Protein AF-A0A7W7YN89-F1 (afdb_monomer_lite)

pLDDT: mean 76.95, std 17.15, range [35.38, 97.5]

Secondary structure (DSSP, 8-state):
--SSEE-TT--S-HHHHHHHHHHHHHHHHH-SSEEEEEEE-TTPPPPPHHHHHHHHHHH-SSS-EEEEEEETT-GGG-EEEE-HHHHHHS-HHHHHHHHHHHHHHHHT--SHHHHHHHHHHHHHHHHHHHHHHSPP--GGGGS--S---PEEE----------------TT-TTHHHHHHHHHHHHHHHHHHHHHHHHHHHHHHHT-----------PPP-SS-S--S-PPP---PPP-PPPP-

Radius of gyration: 28.33 Å; chains: 1; bounding box: 84×75×52 Å

Sequence (244 aa):
MNEYLINPQSLVTEMPLLDLERLMQFHASECRIRLYILVLDRDQKLASMASLNPLIARLGTDREICLAIYPLGEPWRARFMVSPLVSKTSSLASLAEMAQDCIDDAQEVTDAEQQLQRFAVRLSTRLFWLEKSLPAMGSEALTSRAAAQLTEVATSVGDDPSSSLFALPFGEGLAAVVVTSLLSLAAVVGLFLALRFWVRFKAARKIHPIWVLPEGEIQPRLGGAFSGGAGAVIQYRPQTPPVT

Organism: NCBI:txid48465

Structure (mmCIF, N/CA/C/O backbone):
data_AF-A0A7W7YN89-F1
#
_entry.id   AF-A0A7W7YN89-F1
#
loop_
_atom_site.group_PDB
_atom_site.id
_atom_site.type_symbol
_atom_site.label_atom_id
_atom_site.label_alt_id
_atom_site.label_comp_id
_atom_site.label_asym_id
_atom_site.label_entity_id
_atom_site.label_seq_id
_atom_site.pdbx_PDB_ins_code
_atom_site.Cartn_x
_atom_site.Cartn_y
_atom_site.Cartn_z
_atom_site.occupancy
_atom_site.B_iso_or_equiv
_atom_site.auth_seq_id
_atom_site.auth_comp_id
_atom_site.auth_asym_id
_atom_site.auth_atom_id
_atom_site.pdbx_PDB_model_num
ATOM 1 N N . MET A 1 1 ? -17.360 -11.007 -12.721 1.00 53.12 1 MET A N 1
ATOM 2 C CA . MET A 1 1 ? -16.351 -11.360 -11.705 1.00 53.12 1 MET A CA 1
ATOM 3 C C . MET A 1 1 ? -15.106 -10.577 -12.024 1.00 53.12 1 MET A C 1
ATOM 5 O O . MET A 1 1 ? -14.659 -10.638 -13.165 1.00 53.12 1 MET A O 1
ATOM 9 N N . ASN A 1 2 ? -14.637 -9.783 -11.070 1.00 70.81 2 ASN A N 1
ATOM 10 C CA . ASN A 1 2 ? -13.459 -8.961 -11.259 1.00 70.81 2 ASN A CA 1
ATOM 11 C C . ASN A 1 2 ? -12.195 -9.828 -11.117 1.00 70.81 2 ASN A C 1
ATOM 13 O O . ASN A 1 2 ? -12.055 -10.556 -10.141 1.00 70.81 2 ASN A O 1
ATOM 17 N N . GLU A 1 3 ? -11.298 -9.796 -12.103 1.00 85.50 3 GLU A N 1
ATOM 18 C CA . GLU A 1 3 ? -10.074 -10.616 -12.107 1.00 85.50 3 GLU A CA 1
ATOM 19 C C . GLU A 1 3 ? -8.963 -10.046 -11.208 1.00 85.50 3 GLU A C 1
ATOM 21 O O . GLU A 1 3 ? -8.021 -10.757 -10.860 1.00 85.50 3 GLU A O 1
ATOM 26 N N . TYR A 1 4 ? -9.081 -8.771 -10.822 1.00 89.94 4 TYR A N 1
ATOM 27 C CA . TYR A 1 4 ? -8.055 -8.029 -10.085 1.00 89.94 4 TYR A CA 1
ATOM 28 C C . TYR A 1 4 ? -8.064 -8.302 -8.573 1.00 89.94 4 TYR A C 1
ATOM 30 O O . TYR A 1 4 ? -7.040 -8.146 -7.910 1.00 89.94 4 TYR A O 1
ATOM 38 N N . LEU A 1 5 ? -9.196 -8.741 -8.018 1.00 92.25 5 LEU A N 1
ATOM 39 C CA . LEU A 1 5 ? -9.322 -9.094 -6.605 1.00 92.25 5 LEU A CA 1
ATOM 40 C C . LEU A 1 5 ? -9.484 -10.608 -6.458 1.00 92.25 5 LEU A C 1
ATOM 42 O O . LEU A 1 5 ? -10.502 -11.185 -6.832 1.00 92.25 5 LEU A O 1
ATOM 46 N N . ILE A 1 6 ? -8.474 -11.259 -5.890 1.00 90.62 6 ILE A N 1
ATOM 47 C CA . ILE A 1 6 ? -8.421 -12.708 -5.723 1.00 90.62 6 ILE A CA 1
ATOM 48 C C . ILE A 1 6 ? -8.788 -13.024 -4.271 1.00 90.62 6 ILE A C 1
ATOM 50 O O . ILE A 1 6 ? -7.958 -12.919 -3.370 1.00 90.62 6 ILE A O 1
ATOM 54 N N . ASN A 1 7 ? -10.045 -13.410 -4.051 1.00 89.81 7 ASN A N 1
ATOM 55 C CA . ASN A 1 7 ? -10.594 -13.763 -2.738 1.00 89.81 7 ASN A CA 1
ATOM 56 C C . ASN A 1 7 ? -11.078 -15.230 -2.736 1.00 89.81 7 ASN A C 1
ATOM 58 O O . ASN A 1 7 ? -12.274 -15.489 -2.872 1.00 89.81 7 ASN A O 1
ATOM 62 N N . PRO A 1 8 ? -10.166 -16.216 -2.633 1.00 85.12 8 PRO A N 1
ATOM 63 C CA . PRO A 1 8 ? -10.500 -17.631 -2.810 1.00 85.12 8 PRO A CA 1
ATOM 64 C C . PRO A 1 8 ? -11.367 -18.201 -1.679 1.00 85.12 8 PRO A C 1
ATOM 66 O O . PRO A 1 8 ? -12.048 -19.203 -1.878 1.00 85.12 8 PRO A O 1
ATOM 69 N N . GLN A 1 9 ? -11.331 -17.583 -0.498 1.00 86.81 9 GLN A N 1
ATOM 70 C CA . GLN A 1 9 ? -12.012 -18.050 0.711 1.00 86.81 9 GLN A CA 1
ATOM 71 C C . GLN A 1 9 ? -13.261 -17.222 1.054 1.00 86.81 9 GLN A C 1
ATOM 73 O O . GLN A 1 9 ? -13.893 -17.483 2.071 1.00 86.81 9 GLN A O 1
ATOM 78 N N . SER A 1 10 ? -13.634 -16.246 0.215 1.00 89.62 10 SER A N 1
ATOM 79 C CA . SER A 1 10 ? -14.770 -15.345 0.457 1.00 89.62 10 SER A CA 1
ATOM 80 C C . SER A 1 10 ? -14.716 -14.652 1.831 1.00 89.62 10 SER A C 1
ATOM 82 O O . SER A 1 10 ? -15.726 -14.554 2.522 1.00 89.62 10 SER A O 1
ATOM 84 N N . LEU A 1 11 ? -13.531 -14.176 2.229 1.00 89.44 11 LEU A N 1
ATOM 85 C CA . LEU A 1 11 ? -13.270 -13.650 3.582 1.00 89.44 11 LEU A CA 1
ATOM 86 C C . LEU A 1 11 ? -13.844 -12.251 3.830 1.00 89.44 11 LEU A C 1
ATOM 88 O O . LEU A 1 11 ? -14.006 -11.848 4.974 1.00 89.44 11 LEU A O 1
ATOM 92 N N . VAL A 1 12 ? -14.099 -11.512 2.754 1.00 91.06 12 VAL A N 1
ATOM 93 C CA . VAL A 1 12 ? -14.628 -10.147 2.774 1.00 91.06 12 VAL A CA 1
ATOM 94 C C . VAL A 1 12 ? -16.131 -10.194 2.521 1.00 91.06 12 VAL A C 1
ATOM 96 O O . VAL A 1 12 ? -16.583 -10.881 1.600 1.00 91.06 12 VAL A O 1
ATOM 99 N N . THR A 1 13 ? -16.893 -9.456 3.319 1.00 93.00 13 THR A N 1
ATOM 100 C CA . THR A 1 13 ? -18.342 -9.307 3.194 1.00 93.00 13 THR A CA 1
ATOM 101 C C . THR A 1 13 ? -18.735 -8.606 1.888 1.00 93.00 13 THR A C 1
ATOM 103 O O . THR A 1 13 ? -17.937 -7.918 1.251 1.00 93.00 13 THR A O 1
ATOM 106 N N . GLU A 1 14 ? -19.987 -8.784 1.454 1.00 91.56 14 GLU A N 1
ATOM 107 C CA . GLU A 1 14 ? -20.435 -8.373 0.113 1.00 91.56 14 GLU A CA 1
ATOM 108 C C . GLU A 1 14 ? -20.264 -6.873 -0.168 1.00 91.56 14 GLU A C 1
ATOM 110 O O . GLU A 1 14 ? -19.851 -6.491 -1.262 1.00 91.56 14 GLU A O 1
ATOM 115 N N . MET A 1 15 ? -20.561 -6.011 0.808 1.00 92.56 15 MET A N 1
ATOM 116 C CA . MET A 1 15 ? -20.526 -4.560 0.603 1.00 92.56 15 MET A CA 1
ATOM 117 C C . MET A 1 15 ? -19.091 -4.024 0.416 1.00 92.56 15 MET A C 1
ATOM 119 O O . MET A 1 15 ? -18.830 -3.419 -0.627 1.00 92.56 15 MET A O 1
ATOM 123 N N . PRO A 1 16 ? -18.130 -4.284 1.327 1.00 92.44 16 PRO A N 1
ATOM 124 C CA . PRO A 1 16 ? -16.724 -3.929 1.120 1.00 92.44 16 PRO A CA 1
ATOM 125 C C . PRO A 1 16 ? -16.101 -4.612 -0.099 1.00 92.44 16 PRO A C 1
A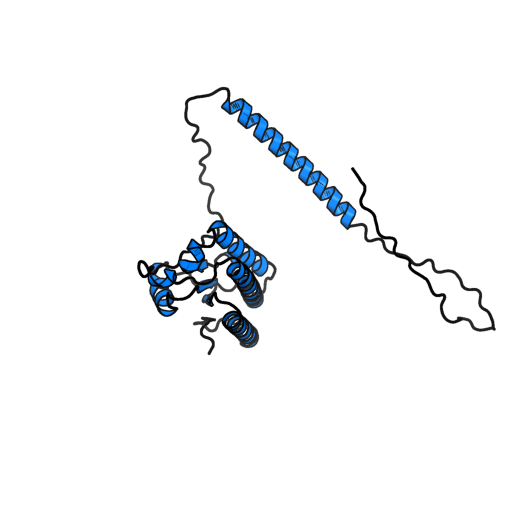TOM 127 O O . PRO A 1 16 ? -15.270 -4.010 -0.779 1.00 92.44 16 PRO A O 1
ATOM 130 N N . LEU A 1 17 ? -16.516 -5.846 -0.412 1.00 93.38 17 LEU A N 1
ATOM 131 C CA . LEU A 1 17 ? -16.066 -6.550 -1.610 1.00 93.38 17 LEU A CA 1
ATOM 132 C C . LEU A 1 17 ? -16.452 -5.783 -2.879 1.00 93.38 17 LEU A C 1
ATOM 134 O O . LEU A 1 17 ? -15.593 -5.542 -3.723 1.00 93.38 17 LEU A O 1
ATOM 138 N N . LEU A 1 18 ? -17.712 -5.351 -3.000 1.00 94.19 18 LEU A N 1
ATOM 139 C CA . LEU A 1 18 ? -18.183 -4.563 -4.143 1.00 94.19 18 LEU A CA 1
ATOM 140 C C . LEU A 1 18 ? -17.430 -3.235 -4.282 1.00 94.19 18 LEU A C 1
ATOM 142 O O . LEU A 1 18 ? -17.116 -2.817 -5.398 1.00 94.19 18 LEU A O 1
ATOM 146 N N . ASP A 1 19 ? -17.123 -2.569 -3.171 1.00 94.81 19 ASP A N 1
ATOM 147 C CA . ASP A 1 19 ? -16.368 -1.315 -3.192 1.00 94.81 19 ASP A CA 1
ATOM 148 C C . ASP A 1 19 ? -14.908 -1.524 -3.610 1.00 94.81 19 ASP A C 1
ATOM 150 O O . ASP A 1 19 ? -14.386 -0.766 -4.434 1.00 94.81 19 ASP A O 1
ATOM 154 N N . LEU A 1 20 ? -14.266 -2.592 -3.128 1.00 95.44 20 LEU A N 1
ATOM 155 C CA . LEU A 1 20 ? -12.937 -3.001 -3.582 1.00 95.44 20 LEU A CA 1
ATOM 156 C C . LEU A 1 20 ? -12.939 -3.377 -5.064 1.00 95.44 20 LEU A C 1
ATOM 158 O O . LEU A 1 20 ? -12.056 -2.945 -5.802 1.00 95.44 20 LEU A O 1
ATOM 162 N N . GLU A 1 21 ? -13.931 -4.131 -5.536 1.00 95.00 21 GLU A N 1
ATOM 163 C CA . GLU A 1 21 ? -14.049 -4.476 -6.952 1.00 95.00 21 GLU A CA 1
ATOM 164 C C . GLU A 1 21 ? -14.195 -3.222 -7.822 1.00 95.00 21 GLU A C 1
ATOM 166 O O . GLU A 1 21 ? -13.521 -3.110 -8.846 1.00 95.00 21 GLU A O 1
ATOM 171 N N . ARG A 1 22 ? -15.020 -2.250 -7.418 1.00 95.00 22 ARG A N 1
ATOM 172 C CA . ARG A 1 22 ? -15.144 -0.969 -8.135 1.00 95.00 22 ARG A CA 1
ATOM 173 C C . ARG A 1 22 ? -13.816 -0.224 -8.179 1.00 95.00 22 ARG A C 1
ATOM 175 O O . ARG A 1 22 ? -13.433 0.258 -9.243 1.00 95.00 22 ARG A O 1
ATOM 182 N N . LEU A 1 23 ? -13.104 -0.162 -7.055 1.00 95.81 23 LEU A N 1
ATOM 183 C CA . LEU A 1 23 ? -11.792 0.474 -6.970 1.00 95.81 23 LEU A CA 1
ATOM 184 C C . LEU A 1 23 ? -10.773 -0.206 -7.891 1.00 95.81 23 LEU A C 1
ATOM 186 O O . LEU A 1 23 ? -10.055 0.480 -8.616 1.00 95.81 23 LEU A O 1
ATOM 190 N N . MET A 1 24 ? -10.706 -1.538 -7.881 1.00 94.62 24 MET A N 1
ATOM 191 C CA . MET A 1 24 ? -9.780 -2.290 -8.729 1.00 94.62 24 MET A CA 1
ATOM 192 C C . MET A 1 24 ? -10.122 -2.138 -10.208 1.00 94.62 24 MET A C 1
ATOM 194 O O . MET A 1 24 ? -9.227 -1.954 -11.028 1.00 94.62 24 MET A O 1
ATOM 198 N N . GLN A 1 25 ? -11.412 -2.145 -10.554 1.00 94.62 25 GLN A N 1
ATOM 199 C CA . GLN A 1 25 ? -11.854 -1.918 -11.926 1.00 94.62 25 GLN A CA 1
ATOM 200 C C . GLN A 1 25 ? -11.499 -0.507 -12.409 1.00 94.62 25 GLN A C 1
ATOM 202 O O . GLN A 1 25 ? -11.022 -0.348 -13.530 1.00 94.62 25 GLN A O 1
ATOM 207 N N . PHE A 1 26 ? -11.701 0.501 -11.557 1.00 94.50 26 PHE A N 1
ATOM 208 C CA . PHE A 1 26 ? -11.310 1.880 -11.834 1.00 94.50 26 PHE A CA 1
ATOM 209 C C . PHE A 1 26 ? -9.791 2.009 -11.999 1.00 94.50 26 PHE A C 1
ATOM 211 O O . PHE A 1 26 ? -9.313 2.585 -12.969 1.00 94.50 26 PHE A O 1
ATOM 218 N N . HIS A 1 27 ? -9.004 1.408 -11.107 1.00 94.81 27 HIS A N 1
ATOM 219 C CA . HIS A 1 27 ? -7.548 1.410 -11.239 1.00 94.81 27 HIS A CA 1
ATOM 220 C C . HIS A 1 27 ? -7.103 0.764 -12.558 1.00 94.81 27 HIS A C 1
ATOM 222 O O . HIS A 1 27 ? -6.265 1.304 -13.270 1.00 94.81 27 HIS A O 1
ATOM 228 N N . ALA A 1 28 ? -7.710 -0.363 -12.927 1.00 92.38 28 ALA A N 1
ATOM 229 C CA . ALA A 1 28 ? -7.422 -1.060 -14.170 1.00 92.38 28 ALA A CA 1
ATOM 230 C C . ALA A 1 28 ? -7.831 -0.275 -15.436 1.00 92.38 28 ALA A C 1
ATOM 232 O O . ALA A 1 28 ? -7.285 -0.547 -16.511 1.00 92.38 28 ALA A O 1
ATOM 233 N N . SER A 1 29 ? -8.790 0.654 -15.364 1.00 92.56 29 SER A N 1
ATOM 234 C CA . SER A 1 29 ? -9.129 1.523 -16.500 1.00 92.56 29 SER A CA 1
ATOM 235 C C . SER A 1 29 ? -8.194 2.724 -16.611 1.00 92.56 29 SER A C 1
ATOM 237 O O . SER A 1 29 ? -7.819 3.086 -17.722 1.00 92.56 29 SER A O 1
ATOM 239 N N . GLU A 1 30 ? -7.798 3.302 -15.477 1.00 92.56 30 GLU A N 1
ATOM 240 C CA . GLU A 1 30 ? -7.045 4.560 -15.439 1.00 92.56 30 GLU A CA 1
ATOM 241 C C . GLU A 1 30 ? -5.522 4.385 -15.413 1.00 92.56 30 GLU A C 1
ATOM 243 O O . GLU A 1 30 ? -4.806 5.308 -15.795 1.00 92.56 30 GLU A O 1
ATOM 248 N N . CYS A 1 31 ? -5.016 3.238 -14.951 1.00 90.62 31 CYS A N 1
ATOM 249 C CA . CYS A 1 31 ? -3.585 3.018 -14.732 1.00 90.62 31 CYS A CA 1
ATOM 250 C C . CYS A 1 31 ? -2.999 1.983 -15.703 1.00 90.62 31 CYS A C 1
ATOM 252 O O . CYS A 1 31 ? -3.608 0.956 -16.033 1.00 90.62 31 CYS A O 1
ATOM 254 N N . ARG A 1 32 ? -1.761 2.231 -16.133 1.00 90.06 32 ARG A N 1
ATOM 255 C CA . ARG A 1 32 ? -0.940 1.306 -16.924 1.00 90.06 32 ARG A CA 1
ATOM 256 C C . ARG A 1 32 ? -0.480 0.115 -16.093 1.00 90.06 32 ARG A C 1
ATOM 258 O O . ARG A 1 32 ? -0.515 -1.013 -16.591 1.00 90.06 32 ARG A O 1
ATOM 265 N N . ILE A 1 33 ? -0.084 0.358 -14.841 1.00 90.81 33 ILE A N 1
ATOM 266 C CA . ILE A 1 33 ? 0.298 -0.704 -13.906 1.00 90.81 33 ILE A CA 1
ATOM 267 C C . ILE A 1 33 ? -0.970 -1.437 -13.466 1.00 90.81 33 ILE A C 1
ATOM 269 O O . ILE A 1 33 ? -1.873 -0.847 -12.885 1.00 90.81 33 ILE A O 1
ATOM 273 N N . ARG A 1 34 ? -1.051 -2.741 -13.731 1.00 91.69 34 ARG A N 1
ATOM 274 C CA . ARG A 1 34 ? -2.178 -3.579 -13.308 1.00 91.69 34 ARG A CA 1
ATOM 275 C C . ARG A 1 34 ? -1.981 -4.011 -11.861 1.00 91.69 34 ARG A C 1
ATOM 277 O O . ARG A 1 34 ? -1.021 -4.720 -11.556 1.00 91.69 34 ARG A O 1
ATOM 284 N N . LEU A 1 35 ? -2.898 -3.600 -10.994 1.00 93.12 35 LEU A N 1
ATOM 285 C CA . LEU A 1 35 ? -2.933 -3.993 -9.590 1.00 93.12 35 LEU A CA 1
ATOM 286 C C . LEU A 1 35 ? -3.770 -5.263 -9.405 1.00 93.12 35 LEU A C 1
ATOM 288 O O . LEU A 1 35 ? -4.932 -5.304 -9.801 1.00 93.12 35 LEU A O 1
ATOM 292 N N . TYR A 1 36 ? -3.180 -6.264 -8.757 1.00 93.62 36 TYR A N 1
ATOM 293 C CA . TYR A 1 36 ? -3.861 -7.456 -8.267 1.00 93.62 36 TYR A CA 1
ATOM 294 C C . TYR A 1 36 ? -3.706 -7.554 -6.754 1.00 93.62 36 TYR A C 1
ATOM 296 O O . TYR A 1 36 ? -2.609 -7.350 -6.232 1.00 93.62 36 TYR A O 1
ATOM 304 N N . ILE A 1 37 ? -4.779 -7.912 -6.052 1.00 94.06 37 ILE A N 1
ATOM 305 C CA . ILE A 1 37 ? -4.750 -8.153 -4.607 1.00 94.06 37 ILE A CA 1
ATOM 306 C C . ILE A 1 37 ? -5.197 -9.586 -4.335 1.00 94.06 37 ILE A C 1
ATOM 308 O O . ILE A 1 37 ? -6.319 -9.962 -4.665 1.00 94.06 37 ILE A O 1
ATOM 312 N N . LEU A 1 38 ? -4.322 -10.383 -3.724 1.00 92.81 38 LEU A N 1
ATOM 313 C CA . LEU A 1 38 ? -4.635 -11.709 -3.201 1.00 92.81 38 LEU A CA 1
ATOM 314 C C . LEU A 1 38 ? -4.919 -11.598 -1.708 1.00 92.81 38 LEU A C 1
ATOM 316 O O . LEU A 1 38 ? -4.005 -11.330 -0.930 1.00 92.81 38 LEU A O 1
ATOM 320 N N . VAL A 1 39 ? -6.168 -11.831 -1.317 1.00 93.00 39 VAL A N 1
ATOM 321 C CA . VAL A 1 39 ? -6.574 -11.827 0.090 1.00 93.00 39 VAL A CA 1
ATOM 322 C C . VAL A 1 39 ? -6.361 -13.221 0.672 1.00 93.00 39 VAL A C 1
ATOM 324 O O . VAL A 1 39 ? -6.834 -14.212 0.113 1.00 93.00 39 VAL A O 1
ATOM 327 N N . LEU A 1 40 ? -5.636 -13.284 1.785 1.00 91.56 40 LEU A N 1
ATOM 328 C CA . LEU A 1 40 ? -5.396 -14.501 2.554 1.00 91.56 40 LEU A CA 1
ATOM 329 C C . LEU A 1 40 ? -6.061 -14.394 3.920 1.00 91.56 40 LEU A C 1
ATOM 331 O O . LEU A 1 40 ? -6.180 -13.303 4.481 1.00 91.56 40 LEU A O 1
ATOM 335 N N . ASP A 1 41 ? -6.433 -15.541 4.473 1.00 89.19 41 ASP A N 1
ATOM 336 C CA . ASP A 1 41 ? -6.886 -15.610 5.856 1.00 89.19 41 ASP A CA 1
ATOM 337 C C . ASP A 1 41 ? -5.745 -15.274 6.827 1.00 89.19 41 ASP A C 1
ATOM 339 O O . ASP A 1 41 ? -4.559 -15.438 6.516 1.00 89.19 41 ASP A O 1
ATOM 343 N N . ARG A 1 42 ? -6.109 -14.817 8.024 1.00 82.31 42 ARG A N 1
ATOM 344 C CA . ARG A 1 42 ? -5.182 -14.368 9.063 1.00 82.31 42 ARG A CA 1
ATOM 345 C C . ARG A 1 42 ? -4.150 -15.439 9.408 1.00 82.31 42 ARG A C 1
ATOM 347 O O . ARG A 1 42 ? -2.950 -15.171 9.419 1.00 82.31 42 ARG A O 1
ATOM 354 N N . ASP A 1 43 ? -4.597 -16.669 9.627 1.00 79.38 43 ASP A N 1
ATOM 355 C CA . ASP A 1 43 ? -3.724 -17.768 10.056 1.00 79.38 43 ASP A CA 1
ATOM 356 C C . ASP A 1 43 ? -3.018 -18.468 8.887 1.00 79.38 43 ASP A C 1
ATOM 358 O O . ASP A 1 43 ? -2.153 -19.332 9.081 1.00 79.38 43 ASP A O 1
ATOM 362 N N . GLN A 1 44 ? -3.342 -18.086 7.648 1.00 79.81 44 GLN A N 1
ATOM 363 C CA . GLN A 1 44 ? -2.712 -18.666 6.479 1.00 79.81 44 GLN A CA 1
ATOM 364 C C . GLN A 1 44 ? -1.279 -18.143 6.360 1.00 79.81 44 GLN A C 1
ATOM 366 O O . GLN A 1 44 ? -1.010 -16.947 6.217 1.00 79.81 44 GLN A O 1
ATOM 371 N N . LYS A 1 45 ? -0.315 -19.062 6.428 1.00 72.38 45 LYS A N 1
ATOM 372 C CA . LYS A 1 45 ? 1.083 -18.738 6.146 1.00 72.38 45 LYS A CA 1
ATOM 373 C C . LYS A 1 45 ? 1.235 -18.524 4.647 1.00 72.38 45 LYS A C 1
ATOM 375 O O . LYS A 1 45 ? 0.752 -19.341 3.861 1.00 72.38 45 LYS A O 1
ATOM 380 N N . LEU A 1 46 ? 1.936 -17.458 4.257 1.00 66.25 46 LEU A N 1
ATOM 381 C CA . LEU A 1 46 ? 2.359 -17.308 2.869 1.00 66.25 46 LEU A CA 1
ATOM 382 C C . LEU A 1 46 ? 3.193 -18.537 2.506 1.00 66.25 46 LEU A C 1
ATOM 384 O O . LEU A 1 46 ? 4.230 -18.804 3.118 1.00 66.25 46 LEU A O 1
ATOM 388 N N . ALA A 1 47 ? 2.712 -19.302 1.532 1.00 62.38 47 ALA A N 1
ATOM 389 C CA . ALA A 1 47 ? 3.501 -20.367 0.954 1.00 62.38 47 ALA A CA 1
ATOM 390 C C . ALA A 1 47 ? 4.725 -19.746 0.253 1.00 62.38 47 ALA A C 1
ATOM 392 O O . ALA A 1 47 ? 4.702 -18.585 -0.158 1.00 62.38 47 ALA A O 1
ATOM 393 N N . SER A 1 48 ? 5.829 -20.494 0.176 1.00 65.56 48 SER A N 1
ATOM 394 C CA . SER A 1 48 ? 7.094 -19.982 -0.367 1.00 65.56 48 SER A CA 1
ATOM 395 C C . SER A 1 48 ? 6.906 -19.390 -1.769 1.00 65.56 48 SER A C 1
ATOM 397 O O . SER A 1 48 ? 6.014 -19.813 -2.503 1.00 65.56 48 SER A O 1
ATOM 399 N N . MET A 1 49 ? 7.771 -18.459 -2.182 1.00 61.22 49 MET A N 1
ATOM 400 C CA . MET A 1 49 ? 7.744 -17.836 -3.521 1.00 61.22 49 MET A CA 1
ATOM 401 C C . MET A 1 49 ? 7.552 -18.848 -4.667 1.00 61.22 49 MET A C 1
ATOM 403 O O . MET A 1 49 ? 6.843 -18.580 -5.635 1.00 61.22 49 MET A O 1
ATOM 407 N N . ALA A 1 50 ? 8.096 -20.061 -4.520 1.00 60.28 50 ALA A N 1
ATOM 408 C CA . ALA A 1 50 ? 7.926 -21.158 -5.471 1.00 60.28 50 ALA A CA 1
ATOM 409 C C . ALA A 1 50 ? 6.455 -21.551 -5.727 1.00 60.28 50 ALA A C 1
ATOM 411 O O . ALA A 1 50 ? 6.107 -21.926 -6.844 1.00 60.28 50 ALA A O 1
ATOM 412 N N . SER A 1 51 ? 5.591 -21.441 -4.718 1.00 68.88 51 SER A N 1
ATOM 413 C CA . SER A 1 51 ? 4.155 -21.742 -4.810 1.00 68.88 51 SER A CA 1
ATOM 414 C C . SER A 1 51 ? 3.334 -20.643 -5.496 1.00 68.88 51 SER A C 1
ATOM 416 O O . SER A 1 51 ? 2.244 -20.917 -5.996 1.00 68.88 51 SER A O 1
ATOM 418 N N . LEU A 1 52 ? 3.865 -19.417 -5.561 1.00 72.50 52 LEU A N 1
ATOM 419 C CA . LEU A 1 52 ? 3.207 -18.253 -6.160 1.00 72.50 52 LEU A CA 1
ATOM 420 C C . LEU A 1 52 ? 3.547 -18.099 -7.648 1.00 72.50 52 LEU A C 1
ATOM 422 O O . LEU A 1 52 ? 2.761 -17.535 -8.404 1.00 72.50 52 LEU A O 1
ATOM 426 N N . ASN A 1 53 ? 4.660 -18.679 -8.102 1.00 71.12 53 ASN A N 1
ATOM 427 C CA . ASN A 1 53 ? 5.067 -18.728 -9.510 1.00 71.12 53 ASN A CA 1
ATOM 428 C C . ASN A 1 53 ? 3.957 -19.120 -10.510 1.00 71.12 53 ASN A C 1
ATOM 430 O O . ASN A 1 53 ? 3.838 -18.441 -11.529 1.00 71.12 53 ASN A O 1
ATOM 434 N N . PRO A 1 54 ? 3.120 -20.154 -10.283 1.00 72.31 54 PRO A N 1
ATOM 435 C CA . PRO A 1 54 ? 2.036 -20.482 -11.214 1.00 72.31 54 PRO A CA 1
ATOM 436 C C . PRO A 1 54 ? 0.937 -19.411 -11.266 1.00 72.31 54 PRO A C 1
ATOM 438 O O . PRO A 1 54 ? 0.348 -19.196 -12.326 1.00 72.31 54 PRO A O 1
ATOM 441 N N . LEU A 1 55 ? 0.666 -18.718 -10.153 1.00 75.38 55 LEU A N 1
ATOM 442 C CA . LEU A 1 55 ? -0.267 -17.589 -10.130 1.00 75.38 55 LEU A CA 1
ATOM 443 C C . LEU A 1 55 ? 0.304 -16.422 -10.938 1.00 75.38 55 LEU A C 1
ATOM 445 O O . LEU A 1 55 ? -0.361 -15.888 -11.816 1.00 75.38 55 LEU A O 1
ATOM 449 N N . ILE A 1 56 ? 1.569 -16.096 -10.696 1.00 73.00 56 ILE A N 1
ATOM 450 C CA . ILE A 1 56 ? 2.312 -15.050 -11.400 1.00 73.00 56 ILE A CA 1
ATOM 451 C C . ILE A 1 56 ? 2.349 -15.318 -12.906 1.00 73.00 56 ILE A C 1
ATOM 453 O O . ILE A 1 56 ? 2.073 -14.424 -13.701 1.00 73.00 56 ILE A O 1
ATOM 457 N N . ALA A 1 57 ? 2.627 -16.560 -13.305 1.00 72.94 57 ALA A N 1
ATOM 458 C CA . ALA A 1 57 ? 2.640 -16.963 -14.706 1.00 72.94 57 ALA A CA 1
ATOM 459 C C . ALA A 1 57 ? 1.268 -16.780 -15.380 1.00 72.94 57 ALA A C 1
ATOM 461 O O . ALA A 1 57 ? 1.209 -16.421 -16.554 1.00 72.94 57 ALA A O 1
ATOM 462 N N . ARG A 1 58 ? 0.165 -16.980 -14.644 1.00 76.19 58 ARG A N 1
ATOM 463 C CA . ARG A 1 58 ? -1.201 -16.745 -15.144 1.00 76.19 58 ARG A CA 1
ATOM 464 C C . ARG A 1 58 ? -1.552 -15.268 -15.310 1.00 76.19 58 ARG A C 1
ATOM 466 O O . ARG A 1 58 ? -2.359 -14.961 -16.180 1.00 76.19 58 ARG A O 1
ATOM 473 N N . LEU A 1 59 ? -0.981 -14.376 -14.500 1.00 75.94 59 LEU A N 1
ATOM 474 C CA . LEU A 1 59 ? -1.249 -12.931 -14.569 1.00 75.94 59 LEU A CA 1
ATOM 475 C C . LEU A 1 59 ? -0.625 -12.269 -15.814 1.00 75.94 59 LEU A C 1
ATOM 477 O O . LEU A 1 59 ? -0.989 -11.148 -16.167 1.00 75.94 59 LEU A O 1
ATOM 481 N N . GLY A 1 60 ? 0.262 -12.988 -16.512 1.00 67.50 60 GLY A N 1
ATOM 482 C CA . GLY A 1 60 ? 0.966 -12.520 -17.703 1.00 67.50 60 GLY A CA 1
ATOM 483 C C . GLY A 1 60 ? 2.193 -11.677 -17.355 1.00 67.50 60 GLY A C 1
ATOM 484 O O . GLY A 1 60 ? 2.278 -11.089 -16.287 1.00 67.50 60 GLY A O 1
ATOM 485 N N . THR A 1 61 ? 3.182 -11.637 -18.246 1.00 63.91 61 THR A N 1
ATOM 486 C CA . THR A 1 61 ? 4.459 -10.925 -18.022 1.00 63.91 61 THR A CA 1
ATOM 487 C C . THR A 1 61 ? 4.669 -9.731 -18.946 1.00 63.91 61 THR A C 1
ATOM 489 O O . THR A 1 61 ? 5.597 -8.956 -18.739 1.00 63.91 61 THR A O 1
ATOM 492 N N . ASP A 1 62 ? 3.804 -9.558 -19.945 1.00 65.88 62 ASP A N 1
ATOM 493 C CA . ASP A 1 62 ? 3.942 -8.522 -20.980 1.00 65.88 62 ASP A CA 1
ATOM 494 C C . ASP A 1 62 ? 3.401 -7.153 -20.537 1.00 65.88 62 ASP A C 1
ATOM 496 O O . ASP A 1 62 ? 3.330 -6.212 -21.326 1.00 65.88 62 ASP A O 1
ATOM 500 N N . ARG A 1 63 ? 2.975 -7.038 -19.276 1.00 73.50 63 ARG A N 1
ATOM 501 C CA . ARG A 1 63 ? 2.396 -5.824 -18.703 1.00 73.50 63 ARG A CA 1
ATOM 502 C C . ARG A 1 63 ? 3.088 -5.477 -17.397 1.00 73.50 63 ARG A C 1
ATOM 504 O O . ARG A 1 63 ? 3.573 -6.346 -16.675 1.00 73.50 63 ARG A O 1
ATOM 511 N N . GLU A 1 64 ? 3.091 -4.189 -17.088 1.00 86.94 64 GLU A N 1
ATOM 512 C CA . GLU A 1 64 ? 3.490 -3.707 -15.775 1.00 86.94 64 GLU A CA 1
ATOM 513 C C . GLU A 1 64 ? 2.455 -4.167 -14.754 1.00 86.94 64 GLU A C 1
ATOM 515 O O . GLU A 1 64 ? 1.278 -3.826 -14.851 1.00 86.94 64 GLU A O 1
ATOM 520 N N . ILE A 1 65 ? 2.884 -5.002 -13.814 1.00 89.12 65 ILE A N 1
ATOM 521 C CA . ILE A 1 65 ? 2.002 -5.647 -12.840 1.00 89.12 65 ILE A CA 1
ATOM 522 C C . ILE A 1 65 ? 2.536 -5.403 -11.435 1.00 89.12 65 ILE A C 1
ATOM 524 O O . ILE A 1 65 ? 3.746 -5.471 -11.203 1.00 89.12 65 ILE A O 1
ATOM 528 N N . CYS A 1 66 ? 1.611 -5.159 -10.512 1.00 91.50 66 CYS A N 1
ATOM 529 C CA . CYS A 1 66 ? 1.818 -5.180 -9.075 1.00 91.50 66 CYS A CA 1
ATOM 530 C C . CYS A 1 66 ? 0.840 -6.189 -8.461 1.00 91.50 66 CYS A C 1
ATOM 532 O O . CYS A 1 66 ? -0.372 -6.033 -8.582 1.00 91.50 66 CYS A O 1
ATOM 534 N N . LEU A 1 67 ? 1.364 -7.230 -7.819 1.00 92.25 67 LEU A N 1
ATOM 535 C CA . LEU A 1 67 ? 0.602 -8.191 -7.033 1.00 92.25 67 LEU A CA 1
ATOM 536 C C . LEU A 1 67 ? 0.874 -7.925 -5.551 1.00 92.25 67 LEU A C 1
ATOM 538 O O . LEU A 1 67 ? 2.005 -8.074 -5.088 1.00 92.25 67 LEU A O 1
ATOM 542 N N . ALA A 1 68 ? -0.168 -7.560 -4.814 1.00 93.44 68 ALA A N 1
ATOM 543 C CA . ALA A 1 68 ? -0.139 -7.454 -3.365 1.00 93.44 68 ALA A CA 1
ATOM 544 C C . ALA A 1 68 ? -0.790 -8.691 -2.744 1.00 93.44 68 ALA A C 1
ATOM 546 O O . ALA A 1 68 ? -1.933 -9.030 -3.043 1.00 93.44 68 ALA A O 1
ATOM 547 N N . ILE A 1 69 ? -0.061 -9.370 -1.869 1.00 93.00 69 ILE A N 1
ATOM 548 C CA . ILE A 1 69 ? -0.562 -10.494 -1.083 1.00 93.00 69 ILE A CA 1
ATOM 549 C C . ILE A 1 69 ? -0.882 -9.947 0.297 1.00 93.00 69 ILE A C 1
ATOM 551 O O . ILE A 1 69 ? 0.025 -9.498 0.995 1.00 93.00 69 ILE A O 1
ATOM 555 N N . TYR A 1 70 ? -2.156 -9.964 0.668 1.00 93.88 70 TYR A N 1
ATOM 556 C CA . TYR A 1 70 ? -2.676 -9.279 1.842 1.00 93.88 70 TYR A CA 1
ATOM 557 C C . TYR A 1 70 ? -3.321 -10.266 2.825 1.00 93.88 70 TYR A C 1
ATOM 559 O O . TYR A 1 70 ? -4.409 -10.781 2.553 1.00 93.88 70 TYR A O 1
ATOM 567 N N . PRO A 1 71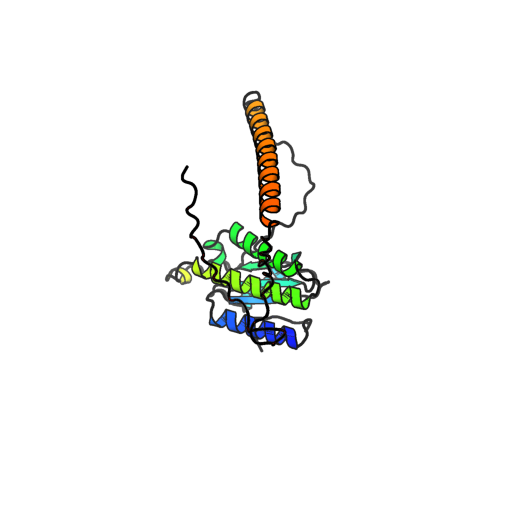 ? -2.680 -10.536 3.974 1.00 93.19 71 PRO A N 1
ATOM 568 C CA . PRO A 1 71 ? -3.300 -11.261 5.081 1.00 93.19 71 PRO A CA 1
ATOM 569 C C . PRO A 1 71 ? -4.330 -10.386 5.800 1.00 93.19 71 PRO A C 1
ATOM 571 O O . PRO A 1 71 ? -4.012 -9.294 6.279 1.00 93.19 71 PRO A O 1
ATOM 574 N N . LEU A 1 72 ? -5.572 -10.860 5.883 1.00 93.31 72 LEU A N 1
ATOM 575 C CA . LEU A 1 72 ? -6.668 -10.099 6.473 1.00 93.31 72 LEU A CA 1
ATOM 576 C C . LEU A 1 72 ? -6.418 -9.843 7.971 1.00 93.31 72 LEU A C 1
ATOM 578 O O . LEU A 1 72 ? -6.104 -10.760 8.729 1.00 93.31 72 LEU A O 1
ATOM 582 N N . GLY A 1 73 ? -6.544 -8.581 8.393 1.00 92.38 73 GLY A N 1
ATOM 583 C CA . GLY A 1 73 ? -6.298 -8.152 9.776 1.00 92.38 73 GLY A CA 1
ATOM 584 C C . GLY A 1 73 ? -4.821 -7.970 10.151 1.00 92.38 73 GLY A C 1
ATOM 585 O O . GLY A 1 73 ? -4.533 -7.494 11.249 1.00 92.38 73 GLY A O 1
ATOM 586 N N . GLU A 1 74 ? -3.882 -8.335 9.268 1.00 93.62 74 GLU A N 1
ATOM 587 C CA . GLU A 1 74 ? -2.440 -8.273 9.540 1.00 93.62 74 GLU A CA 1
ATOM 588 C C . GLU A 1 74 ? -1.662 -7.593 8.398 1.00 93.62 74 GLU A C 1
ATOM 590 O O . GLU A 1 74 ? -0.808 -8.220 7.759 1.00 93.62 74 GLU A O 1
ATOM 595 N N . PRO A 1 75 ? -1.910 -6.292 8.135 1.00 93.12 75 PRO A N 1
ATOM 596 C CA . PRO A 1 75 ? -1.309 -5.569 7.010 1.00 93.12 75 PRO A CA 1
ATOM 597 C C . PRO A 1 75 ? 0.226 -5.580 7.018 1.00 93.12 75 PRO A C 1
ATOM 599 O O . PRO A 1 75 ? 0.837 -5.584 5.955 1.00 93.12 75 PRO A O 1
ATOM 602 N N . TRP A 1 76 ? 0.877 -5.666 8.184 1.00 91.50 76 TRP A N 1
ATOM 603 C CA . TRP A 1 76 ? 2.347 -5.730 8.297 1.00 91.50 76 TRP A CA 1
ATOM 604 C C . TRP A 1 76 ? 2.967 -6.993 7.690 1.00 91.50 76 TRP A C 1
ATOM 606 O O . TRP A 1 76 ? 4.178 -7.057 7.490 1.00 91.50 76 TRP A O 1
ATOM 616 N N . ARG A 1 77 ? 2.155 -8.017 7.412 1.00 90.94 77 ARG A N 1
ATOM 617 C CA . ARG A 1 77 ? 2.580 -9.239 6.720 1.00 90.94 77 ARG A CA 1
ATOM 618 C C . ARG A 1 77 ? 2.355 -9.171 5.213 1.00 90.94 77 ARG A C 1
ATOM 620 O O . ARG A 1 77 ? 2.647 -10.158 4.532 1.00 90.94 77 ARG A O 1
ATOM 627 N N . ALA A 1 78 ? 1.825 -8.061 4.700 1.00 91.69 78 ALA A N 1
ATOM 628 C CA . ALA A 1 78 ? 1.591 -7.900 3.278 1.00 91.69 78 ALA A CA 1
ATOM 629 C C . ALA A 1 78 ? 2.907 -8.009 2.497 1.00 91.69 78 ALA A C 1
ATOM 631 O O . ALA A 1 78 ? 3.955 -7.527 2.927 1.00 91.69 78 ALA A O 1
ATOM 632 N N . ARG A 1 79 ? 2.852 -8.659 1.335 1.00 89.94 79 ARG A N 1
ATOM 633 C CA . ARG A 1 79 ? 3.991 -8.783 0.418 1.00 89.94 79 ARG A CA 1
ATOM 634 C C . ARG A 1 79 ? 3.642 -8.181 -0.922 1.00 89.94 79 ARG A C 1
ATOM 636 O O . ARG A 1 79 ? 2.530 -8.355 -1.413 1.00 89.94 79 ARG A O 1
ATOM 643 N N . PHE A 1 80 ? 4.618 -7.518 -1.523 1.00 90.06 80 PHE A N 1
ATOM 644 C CA . PHE A 1 80 ? 4.464 -6.863 -2.811 1.00 90.06 80 PHE A CA 1
ATOM 645 C C . PHE A 1 80 ? 5.383 -7.520 -3.822 1.00 90.06 80 PHE A C 1
ATOM 647 O O . PHE A 1 80 ? 6.576 -7.711 -3.580 1.00 90.06 80 PHE A O 1
ATOM 654 N N . MET A 1 81 ? 4.816 -7.843 -4.972 1.00 87.44 81 MET A N 1
ATOM 655 C CA . MET A 1 81 ? 5.530 -8.437 -6.084 1.00 87.44 81 MET A CA 1
ATOM 656 C C . MET A 1 81 ? 5.291 -7.572 -7.306 1.00 87.44 81 MET A C 1
ATOM 658 O O . MET A 1 81 ? 4.150 -7.371 -7.718 1.00 87.44 81 MET A O 1
ATOM 662 N N . VAL A 1 82 ? 6.361 -7.054 -7.895 1.00 87.06 82 VAL A N 1
ATOM 663 C CA . VAL A 1 82 ? 6.256 -6.174 -9.060 1.00 87.06 82 VAL A CA 1
ATOM 664 C C . VAL A 1 82 ? 6.952 -6.777 -10.266 1.00 87.06 82 VAL A C 1
ATOM 666 O O . VAL A 1 82 ? 7.931 -7.517 -10.149 1.00 87.06 82 VAL A O 1
ATOM 669 N N . SER A 1 83 ? 6.431 -6.466 -11.450 1.00 85.00 83 SER A N 1
ATOM 670 C CA . SER A 1 83 ? 7.039 -6.904 -12.707 1.00 85.00 83 SER A CA 1
ATOM 671 C C . SER A 1 83 ? 8.464 -6.353 -12.866 1.00 85.00 83 SER A C 1
ATOM 673 O O . SER A 1 83 ? 8.729 -5.228 -12.425 1.00 85.00 83 SER A O 1
ATOM 675 N N . PRO A 1 84 ? 9.370 -7.080 -13.551 1.00 75.12 84 PRO A N 1
ATOM 676 C CA . PRO A 1 84 ? 10.725 -6.604 -13.831 1.00 75.12 84 PRO A CA 1
ATOM 677 C C . PRO A 1 84 ? 10.776 -5.236 -14.514 1.00 75.12 84 PRO A C 1
ATOM 679 O O . PRO A 1 84 ? 11.730 -4.490 -14.320 1.00 75.12 84 PRO A O 1
ATOM 682 N N . LEU A 1 85 ? 9.759 -4.907 -15.317 1.00 74.50 85 LEU A N 1
ATOM 683 C CA . LEU A 1 85 ? 9.638 -3.607 -15.974 1.00 74.50 85 LEU A CA 1
ATOM 684 C C . LEU A 1 85 ? 9.525 -2.479 -14.941 1.00 74.50 85 LEU A C 1
ATOM 686 O O . LEU A 1 85 ? 10.267 -1.508 -15.017 1.00 74.50 85 LEU A O 1
ATOM 690 N N . VAL A 1 86 ? 8.687 -2.660 -13.919 1.00 78.62 86 VAL A N 1
ATOM 691 C CA . VAL A 1 86 ? 8.525 -1.690 -12.826 1.00 78.62 86 VAL A CA 1
ATOM 692 C C . VAL A 1 86 ? 9.766 -1.661 -11.929 1.00 78.62 86 VAL A C 1
ATOM 694 O O . VAL A 1 86 ? 10.266 -0.586 -11.607 1.00 78.62 86 VAL A O 1
ATOM 697 N N . SER A 1 87 ? 10.323 -2.822 -11.562 1.00 80.38 87 SER A N 1
ATOM 698 C CA . SER A 1 87 ? 11.474 -2.874 -10.643 1.00 80.38 87 SER A CA 1
ATOM 699 C C . SER A 1 87 ? 12.789 -2.375 -11.244 1.00 80.38 87 SER A C 1
ATOM 701 O O . SER A 1 87 ? 13.706 -2.051 -10.498 1.00 80.38 87 SER A O 1
ATOM 703 N N . LYS A 1 88 ? 12.934 -2.365 -12.576 1.00 77.69 88 LYS A N 1
ATOM 704 C CA . LYS A 1 88 ? 14.128 -1.822 -13.247 1.00 77.69 88 LYS A CA 1
ATOM 705 C C . LYS A 1 88 ? 14.095 -0.301 -13.347 1.00 77.69 88 LYS A C 1
ATOM 707 O O . LYS A 1 88 ? 15.149 0.325 -13.375 1.00 77.69 88 LYS A O 1
ATOM 712 N N . THR A 1 89 ? 12.905 0.282 -13.440 1.00 74.69 89 THR A N 1
ATOM 713 C CA . THR A 1 89 ? 12.741 1.727 -13.606 1.00 74.69 89 THR A CA 1
ATOM 714 C C . THR A 1 89 ? 12.647 2.453 -12.269 1.00 74.69 89 THR A C 1
ATOM 716 O O . THR A 1 89 ? 13.179 3.552 -12.126 1.00 74.69 89 THR A O 1
ATOM 719 N N . SER A 1 90 ? 11.997 1.845 -11.281 1.00 79.56 90 SER A N 1
ATOM 720 C CA . SER A 1 90 ? 11.849 2.415 -9.945 1.00 79.56 90 SER A CA 1
ATOM 721 C C . SER A 1 90 ? 12.892 1.835 -8.997 1.00 79.56 90 SER A C 1
ATOM 723 O O . SER A 1 90 ? 13.185 0.642 -9.033 1.00 79.56 90 SER A O 1
ATOM 725 N N . SER A 1 91 ? 13.455 2.666 -8.115 1.00 81.50 91 SER A N 1
ATOM 726 C CA . SER A 1 91 ? 14.386 2.165 -7.104 1.00 81.50 91 SER A CA 1
ATOM 727 C C . SER A 1 91 ? 13.659 1.234 -6.130 1.00 81.50 91 SER A C 1
ATOM 729 O O . SER A 1 91 ? 12.532 1.504 -5.707 1.00 81.50 91 SER A O 1
ATOM 731 N N . LEU A 1 92 ? 14.321 0.147 -5.727 1.00 79.75 92 LEU A N 1
ATOM 732 C CA . LEU A 1 92 ? 13.767 -0.789 -4.744 1.00 79.75 92 LEU A CA 1
ATOM 733 C C . LEU A 1 92 ? 13.446 -0.091 -3.411 1.00 79.75 92 LEU A C 1
ATOM 735 O O . LEU A 1 92 ? 12.450 -0.418 -2.778 1.00 79.75 92 LEU A O 1
ATOM 739 N N . ALA A 1 93 ? 14.234 0.923 -3.034 1.00 78.81 93 ALA A N 1
ATOM 740 C CA . ALA A 1 93 ? 13.977 1.755 -1.860 1.00 78.81 93 ALA A CA 1
ATOM 741 C C . ALA A 1 93 ? 12.644 2.519 -1.958 1.00 78.81 93 ALA A C 1
ATOM 743 O O . ALA A 1 93 ? 11.885 2.534 -0.998 1.00 78.81 93 ALA A O 1
ATOM 744 N N . SER A 1 94 ? 12.324 3.095 -3.123 1.00 85.62 94 SER A N 1
ATOM 745 C CA . SER A 1 94 ? 11.056 3.806 -3.329 1.00 85.62 94 SER A CA 1
ATOM 746 C C . SER A 1 94 ? 9.856 2.856 -3.314 1.00 85.62 94 SER A C 1
ATOM 748 O O . SER A 1 94 ? 8.809 3.188 -2.764 1.00 85.62 94 SER A O 1
ATOM 750 N N . LEU A 1 95 ? 10.013 1.652 -3.871 1.00 88.38 95 LEU A N 1
ATOM 751 C CA . LEU A 1 95 ? 8.980 0.619 -3.801 1.00 88.38 95 LEU A CA 1
ATOM 752 C C . LEU A 1 95 ? 8.755 0.137 -2.361 1.00 88.38 95 LEU A C 1
ATOM 754 O O . LEU A 1 95 ? 7.610 -0.080 -1.970 1.00 88.38 95 LEU A O 1
ATOM 758 N N . ALA A 1 96 ? 9.823 -0.007 -1.572 1.00 88.81 96 ALA A N 1
ATOM 759 C CA . ALA A 1 96 ? 9.735 -0.387 -0.165 1.00 88.81 96 ALA A CA 1
ATOM 760 C C . ALA A 1 96 ? 9.082 0.713 0.687 1.00 88.81 96 ALA A C 1
ATOM 762 O O . ALA A 1 96 ? 8.233 0.409 1.520 1.00 88.81 96 ALA A O 1
ATOM 763 N N . GLU A 1 97 ? 9.411 1.983 0.438 1.00 91.00 97 GLU A N 1
ATOM 764 C CA . GLU A 1 97 ? 8.760 3.135 1.074 1.00 91.00 97 GLU A CA 1
ATOM 765 C C . GLU A 1 97 ? 7.263 3.181 0.739 1.00 91.00 97 GLU A C 1
ATOM 767 O O . GLU A 1 97 ? 6.427 3.277 1.633 1.00 91.00 97 GLU A O 1
ATOM 772 N N . MET A 1 98 ? 6.907 3.007 -0.539 1.00 93.19 98 MET A N 1
ATOM 773 C CA . MET A 1 98 ? 5.512 2.901 -0.971 1.00 93.19 98 MET A CA 1
ATOM 774 C C . MET A 1 98 ? 4.776 1.767 -0.251 1.00 93.19 98 MET A C 1
ATOM 776 O O . MET A 1 98 ? 3.637 1.951 0.178 1.00 93.19 98 MET A O 1
ATOM 780 N N . ALA A 1 99 ? 5.396 0.591 -0.170 1.00 92.50 99 ALA A N 1
ATOM 781 C CA . ALA A 1 99 ? 4.821 -0.568 0.494 1.00 92.50 99 ALA A CA 1
ATOM 782 C C . ALA A 1 99 ? 4.580 -0.286 1.984 1.00 92.50 99 ALA A C 1
ATOM 784 O O . ALA A 1 99 ? 3.477 -0.527 2.475 1.00 92.50 99 ALA A O 1
ATOM 785 N N . GLN A 1 100 ? 5.567 0.300 2.668 1.00 94.56 100 GLN A N 1
ATOM 786 C CA . GLN A 1 100 ? 5.454 0.680 4.073 1.00 94.56 100 GLN A CA 1
ATOM 787 C C . GLN A 1 100 ? 4.338 1.705 4.297 1.00 94.56 100 GLN A C 1
ATOM 789 O O . GLN A 1 100 ? 3.498 1.507 5.165 1.00 94.56 100 GLN A O 1
ATOM 794 N N . ASP A 1 101 ? 4.238 2.731 3.451 1.00 95.38 101 ASP A N 1
ATOM 795 C CA . ASP A 1 101 ? 3.165 3.727 3.533 1.00 95.38 101 ASP A CA 1
ATOM 796 C C . ASP A 1 101 ? 1.758 3.125 3.404 1.00 95.38 101 ASP A C 1
ATOM 798 O O . ASP A 1 101 ? 0.791 3.681 3.930 1.00 95.38 101 ASP A O 1
ATOM 802 N N . CYS A 1 102 ? 1.611 2.041 2.636 1.00 96.25 102 CYS A N 1
ATOM 803 C CA . CYS A 1 102 ? 0.335 1.338 2.493 1.00 96.25 102 CYS A CA 1
ATOM 804 C C . CYS A 1 102 ? 0.004 0.527 3.746 1.00 96.25 102 CYS A C 1
ATOM 806 O O . CYS A 1 102 ? -1.158 0.468 4.144 1.00 96.25 102 CYS A O 1
ATOM 808 N N . ILE A 1 103 ? 1.019 -0.084 4.357 1.00 95.88 103 ILE A N 1
ATOM 809 C CA . ILE A 1 103 ? 0.890 -0.818 5.616 1.00 95.88 103 ILE A CA 1
ATOM 810 C C . ILE A 1 103 ? 0.511 0.147 6.741 1.00 95.88 103 ILE A C 1
ATOM 812 O O . ILE A 1 103 ? -0.455 -0.113 7.455 1.00 95.88 103 ILE A O 1
ATOM 816 N N . ASP A 1 104 ? 1.216 1.272 6.851 1.00 96.62 104 ASP A N 1
ATOM 817 C CA . ASP A 1 104 ? 0.996 2.271 7.895 1.00 96.62 104 ASP A CA 1
ATOM 818 C C . ASP A 1 104 ? -0.425 2.861 7.805 1.00 96.62 104 ASP A C 1
ATOM 820 O O . ASP A 1 104 ? -1.143 2.885 8.802 1.00 96.62 104 ASP A O 1
ATOM 824 N N . ASP A 1 105 ? -0.893 3.251 6.609 1.00 97.00 105 ASP A N 1
ATOM 825 C CA . ASP A 1 105 ? -2.257 3.791 6.444 1.00 97.00 105 ASP A CA 1
ATOM 826 C C . ASP A 1 105 ? -3.353 2.748 6.724 1.00 97.00 105 ASP A C 1
ATOM 828 O O . ASP A 1 105 ? -4.436 3.096 7.198 1.00 97.00 105 ASP A O 1
ATOM 832 N N . ALA A 1 106 ? -3.087 1.464 6.464 1.00 96.44 106 ALA A N 1
ATOM 833 C CA . ALA A 1 106 ? -4.002 0.394 6.842 1.00 96.44 106 ALA A CA 1
ATOM 834 C C . ALA A 1 106 ? -4.081 0.252 8.370 1.00 96.44 106 ALA A C 1
ATOM 836 O O . ALA A 1 106 ? -5.174 0.141 8.915 1.00 96.44 106 ALA A O 1
ATOM 837 N N . GLN A 1 107 ? -2.944 0.319 9.070 1.00 96.31 107 GLN A N 1
ATOM 838 C CA . GLN A 1 107 ? -2.859 0.159 10.528 1.00 96.31 107 GLN A CA 1
ATOM 839 C C . GLN A 1 107 ? -3.547 1.269 11.336 1.00 96.31 107 GLN A C 1
ATOM 841 O O . GLN A 1 107 ? -3.822 1.071 12.519 1.00 96.31 107 GLN A O 1
ATOM 846 N N . GLU A 1 108 ? -3.886 2.401 10.714 1.00 96.44 108 GLU A N 1
ATOM 847 C CA . GLU A 1 108 ? -4.676 3.476 11.333 1.00 96.44 108 GLU A CA 1
ATOM 848 C C . GLU A 1 108 ? -6.096 3.036 11.740 1.00 96.44 108 GLU A C 1
ATOM 850 O O . GLU A 1 108 ? -6.789 3.749 12.469 1.00 96.44 108 GLU A O 1
ATOM 855 N N . VAL A 1 109 ? -6.564 1.879 11.260 1.00 96.25 109 VAL A N 1
ATOM 856 C CA . VAL A 1 109 ? -7.883 1.321 11.577 1.00 96.25 109 VAL A CA 1
ATOM 857 C C . VAL A 1 109 ? -7.741 -0.083 12.151 1.00 96.25 109 VAL A C 1
ATOM 859 O O . VAL A 1 109 ? -6.836 -0.831 11.796 1.00 96.25 109 VAL A O 1
ATOM 862 N N . THR A 1 110 ? -8.645 -0.461 13.055 1.00 94.06 110 THR A N 1
ATOM 863 C CA . THR A 1 110 ? -8.653 -1.782 13.702 1.00 94.06 110 THR A CA 1
ATOM 864 C C . THR A 1 110 ? -9.502 -2.820 12.971 1.00 94.06 110 THR A C 1
ATOM 866 O O . THR A 1 110 ? -9.199 -4.007 13.047 1.00 94.06 110 THR A O 1
ATOM 869 N N . ASP A 1 111 ? -10.562 -2.393 12.285 1.00 96.00 111 ASP A N 1
ATOM 870 C CA . ASP A 1 111 ? -11.442 -3.274 11.518 1.00 96.00 111 ASP A CA 1
ATOM 871 C C . ASP A 1 111 ? -10.740 -3.822 10.267 1.00 96.00 111 ASP A C 1
ATOM 873 O O . ASP A 1 111 ? -10.241 -3.059 9.442 1.00 96.00 111 ASP A O 1
ATOM 877 N N . ALA A 1 112 ? -10.703 -5.146 10.118 1.00 94.88 112 ALA A N 1
ATOM 878 C CA . ALA A 1 112 ? -9.875 -5.815 9.117 1.00 94.88 112 ALA A CA 1
ATOM 879 C C . ALA A 1 112 ? -10.296 -5.527 7.663 1.00 94.88 112 ALA A C 1
ATOM 881 O O . ALA A 1 112 ? -9.443 -5.461 6.773 1.00 94.88 112 ALA A O 1
ATOM 882 N N . GLU A 1 113 ? -11.592 -5.334 7.410 1.00 95.00 113 GLU A N 1
ATOM 883 C CA . GLU A 1 113 ? -12.102 -5.004 6.076 1.00 95.00 113 GLU A CA 1
ATOM 884 C C . GLU A 1 113 ? -11.796 -3.547 5.727 1.00 95.00 113 GLU A C 1
ATOM 886 O O . GLU A 1 113 ? -11.330 -3.257 4.623 1.00 95.00 113 GLU A O 1
ATOM 891 N N . GLN A 1 114 ? -11.956 -2.633 6.690 1.00 95.94 114 GLN A N 1
ATOM 892 C CA . GLN A 1 114 ? -11.540 -1.240 6.524 1.00 95.94 114 GLN A CA 1
ATOM 893 C C . GLN A 1 114 ? -10.024 -1.108 6.336 1.00 95.94 114 GLN A C 1
ATOM 895 O O . GLN A 1 114 ? -9.589 -0.296 5.518 1.00 95.94 114 GLN A O 1
ATOM 900 N N . GLN A 1 115 ? -9.214 -1.917 7.028 1.00 97.12 115 GLN A N 1
ATOM 901 C CA . GLN A 1 115 ? -7.766 -1.979 6.801 1.00 97.12 115 GLN A CA 1
ATOM 902 C C . GLN A 1 115 ? -7.454 -2.348 5.345 1.00 97.12 115 GLN A C 1
ATOM 904 O O . GLN A 1 115 ? -6.692 -1.641 4.686 1.00 97.12 115 GLN A O 1
ATOM 909 N N . LEU A 1 116 ? -8.081 -3.410 4.818 1.00 96.69 116 LEU A N 1
ATOM 910 C CA . LEU A 1 116 ? -7.909 -3.836 3.425 1.00 96.69 116 LEU A CA 1
ATOM 911 C C . LEU A 1 116 ? -8.350 -2.744 2.439 1.00 96.69 116 LEU A C 1
ATOM 913 O O . LEU A 1 116 ? -7.664 -2.489 1.448 1.00 96.69 116 LEU A O 1
ATOM 917 N N . GLN A 1 117 ? -9.470 -2.072 2.708 1.00 96.88 117 GLN A N 1
ATOM 918 C CA . GLN A 1 117 ? -9.954 -0.982 1.867 1.00 96.88 117 GLN A CA 1
ATOM 919 C C . GLN A 1 117 ? -8.968 0.191 1.833 1.00 96.88 117 GLN A C 1
ATOM 921 O O . GLN A 1 117 ? -8.620 0.664 0.748 1.00 96.88 117 GLN A O 1
ATOM 926 N N . ARG A 1 118 ? -8.477 0.645 2.994 1.00 97.12 118 ARG A N 1
ATOM 927 C CA . ARG A 1 118 ? -7.486 1.732 3.072 1.00 97.12 118 ARG A CA 1
ATOM 928 C C . ARG A 1 118 ? -6.184 1.346 2.388 1.00 97.12 118 ARG A C 1
ATOM 930 O O . ARG A 1 118 ? -5.700 2.102 1.548 1.00 97.12 118 ARG A O 1
ATOM 937 N N . PHE A 1 119 ? -5.701 0.131 2.640 1.00 97.25 119 PHE A N 1
ATOM 938 C CA . PHE A 1 119 ? -4.546 -0.438 1.955 1.00 97.25 119 PHE A CA 1
ATOM 939 C C . PHE A 1 119 ? -4.701 -0.375 0.429 1.00 97.25 119 PHE A C 1
ATOM 941 O O . PHE A 1 119 ? -3.833 0.155 -0.264 1.00 97.25 119 PHE A O 1
ATOM 948 N N . ALA A 1 120 ? -5.824 -0.863 -0.107 1.00 96.75 120 ALA A N 1
ATOM 949 C CA . ALA A 1 120 ? -6.074 -0.904 -1.545 1.00 96.75 120 ALA A CA 1
ATOM 950 C C . ALA A 1 120 ? -6.164 0.501 -2.166 1.00 96.75 120 ALA A C 1
ATOM 952 O O . ALA A 1 120 ? -5.602 0.742 -3.238 1.00 96.75 120 ALA A O 1
ATOM 953 N N . VAL A 1 121 ? -6.829 1.447 -1.491 1.00 97.38 121 VAL A N 1
ATOM 954 C CA . VAL A 1 121 ? -6.925 2.851 -1.934 1.00 97.38 121 VAL A CA 1
ATOM 955 C C . VAL A 1 121 ? -5.545 3.506 -1.952 1.00 97.38 121 VAL A C 1
ATOM 957 O O . VAL A 1 121 ? -5.167 4.153 -2.939 1.00 97.38 121 VAL A O 1
ATOM 960 N N . ARG A 1 122 ? -4.769 3.319 -0.880 1.00 97.50 122 ARG A N 1
ATOM 961 C CA . ARG A 1 122 ? -3.425 3.878 -0.740 1.00 97.50 122 ARG A CA 1
ATOM 962 C C . ARG A 1 122 ? -2.484 3.322 -1.801 1.00 97.50 122 ARG A C 1
ATOM 964 O O . ARG A 1 122 ? -1.805 4.100 -2.472 1.00 97.50 122 ARG A O 1
ATOM 971 N N . LEU A 1 123 ? -2.511 2.008 -2.009 1.00 96.25 123 LEU A N 1
ATOM 972 C CA . LEU A 1 123 ? -1.700 1.321 -3.007 1.00 96.25 123 LEU A CA 1
ATOM 973 C C . LEU A 1 123 ? -2.052 1.757 -4.431 1.00 96.25 123 LEU A C 1
ATOM 975 O O . LEU A 1 123 ? -1.159 2.128 -5.188 1.00 96.25 123 LEU A O 1
ATOM 979 N N . SER A 1 124 ? -3.342 1.792 -4.777 1.00 95.75 124 SER A N 1
ATOM 980 C CA . SER A 1 124 ? -3.823 2.285 -6.076 1.00 95.75 124 SER A CA 1
ATOM 981 C C . SER A 1 124 ? -3.311 3.700 -6.364 1.00 95.75 124 SER A C 1
ATOM 983 O O . SER A 1 124 ? -2.752 3.968 -7.429 1.00 95.75 124 SER A O 1
ATOM 985 N N . THR A 1 125 ? -3.410 4.592 -5.374 1.00 95.12 125 THR A N 1
ATOM 986 C CA . THR A 1 125 ? -2.932 5.976 -5.488 1.00 95.12 125 THR A CA 1
ATOM 987 C C . THR A 1 125 ? -1.419 6.032 -5.686 1.00 95.12 125 THR A C 1
ATOM 989 O O . THR A 1 125 ? -0.928 6.767 -6.542 1.00 95.12 125 THR A O 1
ATOM 992 N N . ARG A 1 126 ? -0.653 5.265 -4.903 1.00 94.44 126 ARG A N 1
ATOM 993 C CA . ARG A 1 126 ? 0.809 5.246 -5.003 1.00 94.44 126 ARG A CA 1
ATOM 994 C C . ARG A 1 126 ? 1.285 4.690 -6.343 1.00 94.44 126 ARG A C 1
ATOM 996 O O . ARG A 1 126 ? 2.184 5.280 -6.935 1.00 94.44 126 ARG A O 1
ATOM 1003 N N . LEU A 1 127 ? 0.653 3.634 -6.849 1.00 92.81 127 LEU A N 1
ATOM 1004 C CA . LEU A 1 127 ? 0.955 3.072 -8.166 1.00 92.81 127 LEU A CA 1
ATOM 1005 C C . LEU A 1 127 ? 0.638 4.051 -9.300 1.00 92.81 127 LEU A C 1
ATOM 1007 O O . LEU A 1 127 ? 1.434 4.173 -10.224 1.00 92.81 127 LEU A O 1
ATOM 1011 N N . PHE A 1 128 ? -0.454 4.812 -9.200 1.00 92.81 128 PHE A N 1
ATOM 1012 C CA . PHE A 1 128 ? -0.758 5.875 -10.162 1.00 92.81 128 PHE A CA 1
ATOM 1013 C C . PHE A 1 128 ? 0.340 6.952 -10.211 1.00 92.81 128 PHE A C 1
ATOM 1015 O O . PHE A 1 128 ? 0.735 7.415 -11.282 1.00 92.81 128 PHE A O 1
ATOM 1022 N N . TRP A 1 129 ? 0.876 7.357 -9.056 1.00 90.88 129 TRP A N 1
ATOM 1023 C CA . TRP A 1 129 ? 1.999 8.300 -9.019 1.00 90.88 129 TRP A CA 1
ATOM 1024 C C . TRP A 1 129 ? 3.302 7.676 -9.514 1.00 90.88 129 TRP A C 1
ATOM 1026 O O . TRP A 1 129 ? 4.070 8.350 -10.201 1.00 90.88 129 TRP A O 1
ATOM 1036 N N . LEU A 1 130 ? 3.529 6.399 -9.203 1.00 89.00 130 LEU A N 1
ATOM 1037 C CA . LEU A 1 130 ? 4.672 5.643 -9.699 1.00 89.00 130 LEU A CA 1
ATOM 1038 C C . LEU A 1 130 ? 4.659 5.601 -11.229 1.00 89.00 130 LEU A C 1
ATOM 1040 O O . LEU A 1 130 ? 5.670 5.905 -11.853 1.00 89.00 130 LEU A O 1
ATOM 1044 N N . GLU A 1 131 ? 3.505 5.331 -11.834 1.00 88.56 131 GLU A N 1
ATOM 1045 C CA . GLU A 1 131 ? 3.329 5.300 -13.285 1.00 88.56 131 GLU A CA 1
A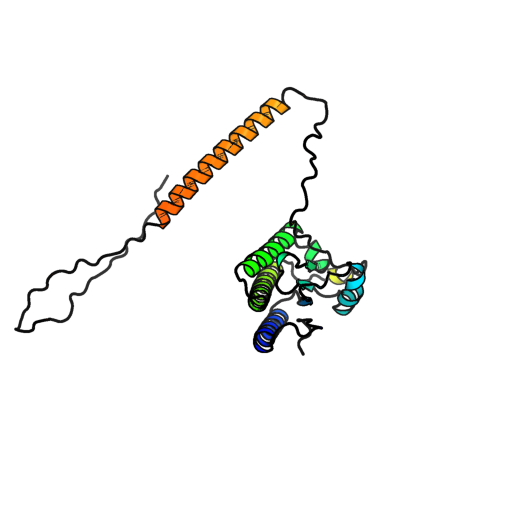TOM 1046 C C . GLU A 1 131 ? 3.758 6.604 -13.956 1.00 88.56 131 GLU A C 1
ATOM 1048 O O . GLU A 1 131 ? 4.451 6.575 -14.970 1.00 88.56 131 GLU A O 1
ATOM 1053 N N . LYS A 1 132 ? 3.421 7.756 -13.369 1.00 86.12 132 LYS A N 1
ATOM 1054 C CA . LYS A 1 132 ? 3.827 9.061 -13.915 1.00 86.12 132 LYS A CA 1
ATOM 1055 C C . LYS A 1 132 ? 5.340 9.267 -13.948 1.00 86.12 132 LYS A C 1
ATOM 1057 O O . LYS A 1 132 ? 5.813 10.110 -14.705 1.00 86.12 132 LYS A O 1
ATOM 1062 N N . SER A 1 133 ? 6.085 8.537 -13.121 1.00 82.44 133 SER A N 1
ATOM 1063 C CA . SER A 1 133 ? 7.549 8.559 -13.124 1.00 82.44 133 SER A CA 1
ATOM 1064 C C . SER A 1 133 ? 8.170 7.551 -14.095 1.00 82.44 133 SER A C 1
ATOM 1066 O O . SER A 1 133 ? 9.364 7.641 -14.381 1.00 82.44 133 SER A O 1
ATOM 1068 N N . LEU A 1 134 ? 7.383 6.609 -14.625 1.00 80.62 134 LEU A N 1
ATOM 1069 C CA . LEU A 1 134 ? 7.866 5.630 -15.588 1.00 80.62 134 LEU A CA 1
ATOM 1070 C C . LEU A 1 134 ? 7.932 6.258 -16.994 1.00 80.62 134 LEU A C 1
ATOM 1072 O O . LEU A 1 134 ? 7.039 7.013 -17.387 1.00 80.62 134 LEU A O 1
ATOM 1076 N N . PRO A 1 135 ? 8.947 5.922 -17.809 1.00 78.06 135 PRO A N 1
ATOM 1077 C CA . PRO A 1 135 ? 8.993 6.359 -19.192 1.00 78.06 135 PRO A CA 1
ATOM 1078 C C . PRO A 1 135 ? 7.805 5.771 -19.968 1.00 78.06 135 PRO A C 1
ATOM 1080 O O . PRO A 1 135 ? 7.257 4.714 -19.625 1.00 78.06 135 PRO A O 1
ATOM 1083 N N . ALA A 1 136 ? 7.387 6.461 -21.032 1.00 72.19 136 ALA A N 1
ATOM 1084 C CA . ALA A 1 136 ? 6.450 5.896 -21.999 1.00 72.19 136 ALA A CA 1
ATOM 1085 C C . ALA A 1 136 ? 7.046 4.595 -22.560 1.00 72.19 136 ALA A C 1
ATOM 1087 O O . ALA A 1 136 ? 8.253 4.540 -22.798 1.00 72.19 136 ALA A O 1
ATOM 1088 N N . MET A 1 137 ? 6.228 3.551 -22.744 1.00 62.22 137 MET A N 1
ATOM 1089 C CA . MET A 1 137 ? 6.706 2.259 -23.250 1.00 62.22 137 MET A CA 1
ATOM 1090 C C . MET A 1 137 ? 7.357 2.439 -24.630 1.00 62.22 137 MET A C 1
ATOM 1092 O O . MET A 1 137 ? 6.679 2.514 -25.652 1.00 62.22 137 MET A O 1
ATOM 1096 N N . GLY A 1 138 ? 8.685 2.530 -24.650 1.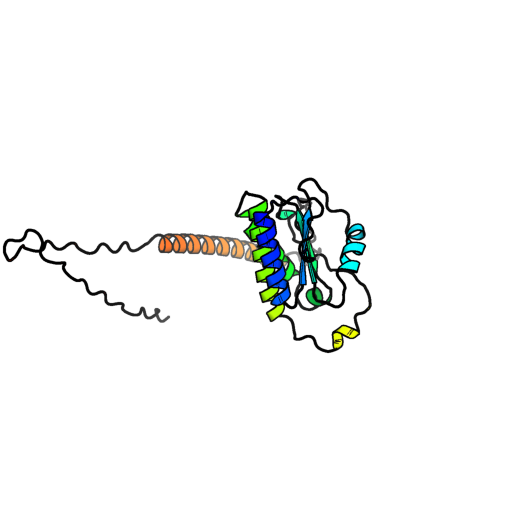00 52.28 138 GLY A N 1
ATOM 1097 C CA . GLY A 1 138 ? 9.492 2.421 -25.855 1.00 52.28 138 GLY A CA 1
ATOM 1098 C C . GLY A 1 138 ? 9.601 0.957 -26.276 1.00 52.28 138 GLY A C 1
ATOM 1099 O O . GLY A 1 138 ? 9.532 0.054 -25.445 1.00 52.28 138 GLY A O 1
ATOM 1100 N N . SER A 1 139 ? 9.798 0.727 -27.573 1.00 45.00 139 SER A N 1
ATOM 1101 C CA . SER A 1 139 ? 9.847 -0.577 -28.261 1.00 45.00 139 SER A CA 1
ATOM 1102 C C . SER A 1 139 ? 10.849 -1.621 -27.708 1.00 45.00 139 SER A C 1
ATOM 1104 O O . SER A 1 139 ? 10.966 -2.707 -28.275 1.00 45.00 139 SER A O 1
ATOM 1106 N N . GLU A 1 140 ? 11.564 -1.341 -26.617 1.00 48.03 140 GLU A N 1
ATOM 1107 C CA . GLU A 1 140 ? 12.520 -2.247 -25.964 1.00 48.03 140 GLU A CA 1
ATOM 1108 C C . GLU A 1 140 ? 11.860 -3.324 -25.082 1.00 48.03 140 GLU A C 1
ATOM 1110 O 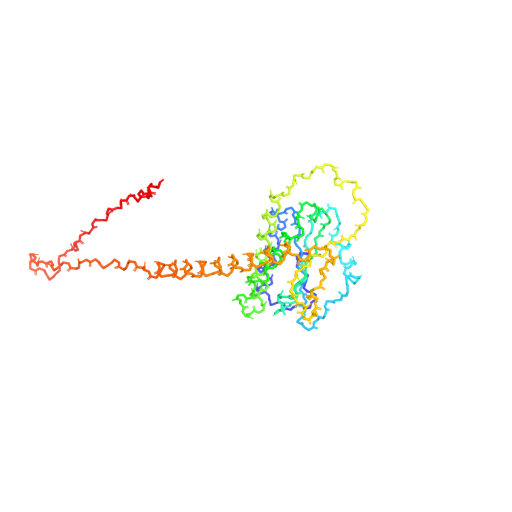O . GLU A 1 140 ? 12.517 -4.284 -24.677 1.00 48.03 140 GLU A O 1
ATOM 1115 N N . ALA A 1 141 ? 10.549 -3.226 -24.822 1.00 49.47 141 ALA A N 1
ATOM 1116 C CA . ALA A 1 141 ? 9.806 -4.233 -24.055 1.00 49.47 141 ALA A CA 1
ATOM 1117 C C . ALA A 1 141 ? 9.764 -5.622 -24.733 1.00 49.47 141 ALA A C 1
ATOM 1119 O O . ALA A 1 141 ? 9.524 -6.625 -24.065 1.00 49.47 141 ALA A O 1
ATOM 1120 N N . LEU A 1 142 ? 10.050 -5.711 -26.038 1.00 47.31 142 LEU A N 1
ATOM 1121 C CA . LEU A 1 142 ? 10.019 -6.970 -26.794 1.00 47.31 142 LEU A CA 1
ATOM 1122 C C . LEU A 1 142 ? 11.269 -7.852 -26.605 1.00 47.31 142 LEU A C 1
ATOM 1124 O O . LEU A 1 142 ? 11.243 -9.026 -26.974 1.00 47.31 142 LEU A O 1
ATOM 1128 N N . THR A 1 143 ? 12.352 -7.335 -26.017 1.00 42.91 143 THR A N 1
ATOM 1129 C CA . THR A 1 143 ? 13.640 -8.054 -25.937 1.00 42.91 143 THR A CA 1
ATOM 1130 C C . THR A 1 143 ? 13.906 -8.711 -24.578 1.00 42.91 143 THR A C 1
ATOM 1132 O O . THR A 1 143 ? 14.769 -9.581 -24.476 1.00 42.91 143 THR A O 1
ATOM 1135 N N . SER A 1 144 ? 13.148 -8.378 -23.528 1.00 45.06 144 SER A N 1
ATOM 1136 C CA . SER A 1 144 ? 13.334 -8.935 -22.175 1.00 45.06 144 SER A CA 1
ATOM 1137 C C . SER A 1 144 ? 12.450 -10.167 -21.927 1.00 45.06 144 SER A C 1
ATOM 1139 O O . SER A 1 144 ? 11.740 -10.244 -20.930 1.00 45.06 144 SER A O 1
ATOM 1141 N N . ARG A 1 145 ? 12.511 -11.157 -22.828 1.00 45.25 145 ARG A N 1
ATOM 1142 C CA . ARG A 1 145 ? 11.796 -12.449 -22.723 1.00 45.25 145 ARG A CA 1
ATOM 1143 C C . ARG A 1 145 ? 12.501 -13.469 -21.806 1.00 45.25 145 ARG A C 1
ATOM 1145 O O . ARG A 1 145 ? 12.093 -14.624 -21.729 1.00 45.25 145 ARG A O 1
ATOM 1152 N N . ALA A 1 146 ? 13.568 -13.074 -21.113 1.00 40.25 146 ALA A N 1
ATOM 1153 C CA . ALA A 1 146 ? 14.362 -13.968 -20.276 1.00 40.25 146 ALA A CA 1
ATOM 1154 C C . ALA A 1 146 ? 14.169 -13.655 -18.781 1.00 40.25 146 ALA A C 1
ATOM 1156 O O . ALA A 1 146 ? 14.470 -12.552 -18.334 1.00 40.25 146 ALA A O 1
ATOM 1157 N N . ALA A 1 147 ? 13.706 -14.675 -18.048 1.00 42.31 147 ALA A N 1
ATOM 1158 C CA . ALA A 1 147 ? 13.429 -14.755 -16.607 1.00 42.31 147 ALA A CA 1
ATOM 1159 C C . ALA A 1 147 ? 12.123 -14.090 -16.119 1.00 42.31 147 ALA A C 1
ATOM 1161 O O . ALA A 1 147 ? 12.082 -12.955 -15.653 1.00 42.31 147 ALA A O 1
ATOM 1162 N N . ALA A 1 148 ? 11.045 -14.878 -16.174 1.00 52.91 148 ALA A N 1
ATOM 1163 C CA . ALA A 1 148 ? 9.748 -14.620 -15.556 1.00 52.91 148 ALA A CA 1
ATOM 1164 C C . ALA A 1 148 ? 9.823 -14.713 -14.018 1.00 52.91 148 ALA A C 1
ATOM 1166 O O . ALA A 1 148 ? 9.441 -15.723 -13.429 1.00 52.91 148 ALA A O 1
ATOM 1167 N N . GLN A 1 149 ? 10.348 -13.680 -13.361 1.00 59.94 149 GLN A N 1
ATOM 1168 C CA . GLN A 1 149 ? 10.343 -13.568 -11.902 1.00 59.94 149 GLN A CA 1
ATOM 1169 C C . GLN A 1 149 ? 9.868 -12.167 -11.518 1.00 59.94 149 GLN A C 1
ATOM 1171 O O . GLN A 1 149 ? 10.484 -11.180 -11.912 1.00 59.94 149 GLN A O 1
ATOM 1176 N N . LEU A 1 150 ? 8.751 -12.067 -10.788 1.00 64.25 150 LEU A N 1
ATOM 1177 C CA . LEU A 1 150 ? 8.412 -10.812 -10.117 1.00 64.25 150 LEU A CA 1
ATOM 1178 C C . LEU A 1 150 ? 9.443 -10.577 -9.015 1.00 64.25 150 LEU A C 1
ATOM 1180 O O . LEU A 1 150 ? 9.807 -11.506 -8.288 1.00 64.25 150 LEU A O 1
ATOM 1184 N N . THR A 1 151 ? 9.881 -9.335 -8.884 1.00 71.62 151 THR A N 1
ATOM 1185 C CA . THR A 1 151 ? 10.794 -8.938 -7.818 1.00 71.62 151 THR A CA 1
ATOM 1186 C C . THR A 1 151 ? 9.968 -8.719 -6.556 1.00 71.62 151 THR A C 1
ATOM 1188 O O . THR A 1 151 ? 9.040 -7.905 -6.559 1.00 71.62 151 THR A O 1
ATOM 1191 N N . GLU A 1 152 ? 10.280 -9.455 -5.488 1.00 76.12 152 GLU A N 1
ATOM 1192 C CA . GLU A 1 152 ? 9.704 -9.190 -4.169 1.00 76.12 152 GLU A CA 1
ATOM 1193 C C . GLU A 1 152 ? 10.281 -7.878 -3.633 1.00 76.12 152 GLU A C 1
ATOM 1195 O O . GLU A 1 152 ? 11.499 -7.687 -3.574 1.00 76.12 152 GLU A O 1
ATOM 1200 N N . VAL A 1 153 ? 9.398 -6.966 -3.242 1.00 74.50 153 VAL A N 1
ATOM 1201 C CA . VAL A 1 153 ? 9.786 -5.746 -2.542 1.00 74.50 153 VAL A CA 1
ATOM 1202 C C . VAL A 1 153 ? 9.845 -6.091 -1.060 1.00 74.50 153 VAL A C 1
ATOM 1204 O O . VAL A 1 153 ? 8.815 -6.220 -0.398 1.00 74.50 153 VAL A O 1
ATOM 1207 N N . ALA A 1 154 ? 11.056 -6.285 -0.544 1.00 66.94 154 ALA A N 1
ATOM 1208 C CA . ALA A 1 154 ? 11.262 -6.520 0.877 1.00 66.94 154 ALA A CA 1
ATOM 1209 C C . ALA A 1 154 ? 10.971 -5.231 1.661 1.00 66.94 154 ALA A C 1
ATOM 1211 O O . ALA A 1 154 ? 11.752 -4.280 1.628 1.00 66.94 154 ALA A O 1
ATOM 1212 N N . THR A 1 155 ? 9.854 -5.201 2.383 1.00 49.62 155 THR A N 1
ATOM 1213 C CA . THR A 1 155 ? 9.622 -4.231 3.455 1.00 49.62 155 THR A CA 1
ATOM 1214 C C . THR A 1 155 ? 10.459 -4.663 4.650 1.00 49.62 155 THR A C 1
ATOM 1216 O O . THR A 1 155 ? 10.215 -5.715 5.243 1.00 49.62 155 THR A O 1
ATOM 1219 N N . SER A 1 156 ? 11.491 -3.894 4.982 1.00 40.09 156 SER A N 1
ATOM 1220 C CA . SER A 1 156 ? 12.323 -4.141 6.156 1.00 40.09 156 SER A CA 1
ATOM 1221 C C . SER A 1 156 ? 11.527 -3.845 7.431 1.00 40.09 156 SER A C 1
ATOM 1223 O O . SER A 1 156 ? 11.606 -2.747 7.976 1.00 40.09 156 SER A O 1
ATOM 1225 N N . VAL A 1 157 ? 10.758 -4.822 7.904 1.00 44.59 157 VAL A N 1
ATOM 1226 C CA . VAL A 1 157 ? 10.253 -4.863 9.279 1.00 44.59 157 VAL A CA 1
ATOM 1227 C C . VAL A 1 157 ? 11.154 -5.839 10.026 1.00 44.59 157 VAL A C 1
ATOM 1229 O O . VAL A 1 157 ? 11.269 -7.001 9.644 1.00 44.59 157 VAL A O 1
ATOM 1232 N N . GLY A 1 158 ? 11.893 -5.298 10.993 1.00 41.12 158 GLY A N 1
ATOM 1233 C CA . GLY A 1 158 ? 13.085 -5.903 11.571 1.00 41.12 158 GLY A CA 1
ATOM 1234 C C . GLY A 1 158 ? 12.867 -7.244 12.262 1.00 41.12 158 GLY A C 1
ATOM 1235 O O . GLY A 1 158 ? 11.974 -7.394 13.090 1.00 41.12 158 GLY A O 1
ATOM 1236 N N . ASP A 1 159 ? 13.792 -8.154 11.979 1.00 36.91 159 ASP A N 1
ATOM 1237 C CA . ASP A 1 159 ? 14.300 -9.126 12.935 1.00 36.91 159 ASP A CA 1
ATOM 1238 C C . ASP A 1 159 ? 15.812 -8.886 13.012 1.00 36.91 159 ASP A C 1
ATOM 1240 O O . ASP A 1 159 ? 16.561 -9.277 12.122 1.00 36.91 159 ASP A O 1
ATOM 1244 N N . ASP A 1 160 ? 16.248 -8.164 14.042 1.00 35.38 160 ASP A N 1
ATOM 1245 C CA . ASP A 1 160 ? 17.615 -8.258 14.547 1.00 35.38 160 ASP A CA 1
ATOM 1246 C C . ASP A 1 160 ? 17.635 -7.816 16.014 1.00 35.38 160 ASP A C 1
ATOM 1248 O O . ASP A 1 160 ? 17.286 -6.682 16.356 1.00 35.38 160 ASP A O 1
ATOM 1252 N N . PRO A 1 161 ? 18.071 -8.717 16.902 1.00 45.34 161 PRO A N 1
ATOM 1253 C CA . PRO A 1 161 ? 19.200 -8.345 17.729 1.00 45.34 161 PRO A CA 1
ATOM 1254 C C . PRO A 1 161 ? 20.260 -9.444 17.657 1.00 45.34 161 PRO A C 1
ATOM 1256 O O . PRO A 1 161 ? 20.518 -10.141 18.636 1.00 45.34 161 PRO A O 1
ATOM 1259 N N . SER A 1 162 ? 20.913 -9.588 16.503 1.00 39.97 162 SER A N 1
ATOM 1260 C CA . SER A 1 162 ? 22.242 -10.189 16.463 1.00 39.97 162 SER A CA 1
ATOM 1261 C C . SER A 1 162 ? 23.286 -9.090 16.273 1.00 39.97 162 SER A C 1
ATOM 1263 O O . SER A 1 162 ? 23.523 -8.527 15.213 1.00 39.97 162 SER A O 1
ATOM 1265 N N . SER A 1 163 ? 23.871 -8.727 17.406 1.00 47.69 163 SER A N 1
ATOM 1266 C CA . SER A 1 163 ? 25.071 -7.920 17.563 1.00 47.69 163 SER A CA 1
ATOM 1267 C C . SER A 1 163 ? 26.127 -8.156 16.475 1.00 47.69 163 SER A C 1
ATOM 1269 O O . SER A 1 163 ? 26.858 -9.142 16.517 1.00 47.69 163 SER A O 1
ATOM 1271 N N . SER A 1 164 ? 26.305 -7.173 15.596 1.00 39.97 164 SER A N 1
ATOM 1272 C CA . SER A 1 164 ? 27.572 -6.930 14.901 1.00 39.97 164 SER A CA 1
ATOM 1273 C C . SER A 1 164 ? 27.958 -5.457 15.029 1.00 39.97 164 SER A C 1
ATOM 1275 O O . SER A 1 164 ? 28.065 -4.707 14.060 1.00 39.97 164 SER A O 1
ATOM 1277 N N . LEU A 1 165 ? 28.156 -5.035 16.278 1.00 46.47 165 LEU A N 1
ATOM 1278 C CA . LEU A 1 165 ? 29.065 -3.938 16.577 1.00 46.47 165 LEU A CA 1
ATOM 1279 C C . LEU A 1 165 ? 30.497 -4.447 16.335 1.00 46.47 165 LEU A C 1
ATOM 1281 O O . LEU A 1 165 ? 30.855 -5.515 16.820 1.00 46.47 165 LEU A O 1
ATOM 1285 N N . PHE A 1 166 ? 31.300 -3.646 15.632 1.00 45.72 166 PHE A N 1
ATOM 1286 C CA . PHE A 1 166 ? 32.746 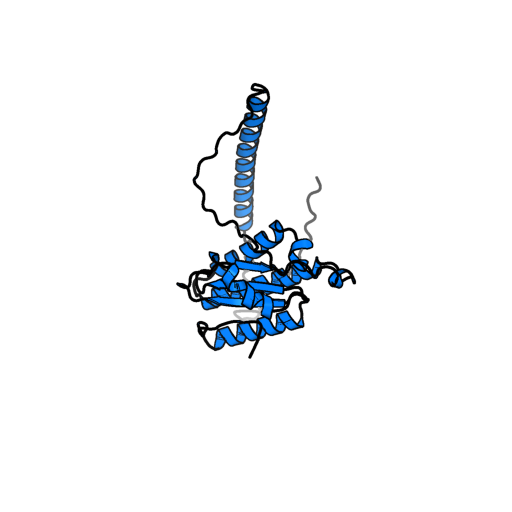-3.794 15.399 1.00 45.72 166 PHE A CA 1
ATOM 1287 C C . PHE A 1 166 ? 33.214 -4.806 14.341 1.00 45.72 166 PHE A C 1
ATOM 1289 O O . PHE A 1 166 ? 33.762 -5.859 14.644 1.00 45.72 166 PHE A O 1
ATOM 1296 N N . ALA A 1 167 ? 33.197 -4.360 13.085 1.00 40.84 167 ALA A N 1
ATOM 1297 C CA . ALA A 1 167 ? 34.270 -4.664 12.142 1.00 40.84 167 ALA A CA 1
ATOM 1298 C C . ALA A 1 167 ? 34.977 -3.348 11.775 1.00 40.84 167 ALA A C 1
ATOM 1300 O O . ALA A 1 167 ? 34.646 -2.700 10.786 1.00 40.84 167 ALA A O 1
ATOM 1301 N N . LEU A 1 168 ? 35.913 -2.914 12.624 1.00 46.94 168 LEU A N 1
ATOM 1302 C CA . LEU A 1 168 ? 36.866 -1.864 12.267 1.00 46.94 168 LEU A CA 1
ATOM 1303 C C . LEU A 1 168 ? 38.109 -2.529 11.658 1.00 46.94 168 LEU A C 1
ATOM 1305 O O . LEU A 1 168 ? 38.691 -3.399 12.312 1.00 46.94 168 LEU A O 1
ATOM 1309 N N . PRO A 1 169 ? 38.547 -2.140 10.447 1.00 49.16 169 PRO A N 1
ATOM 1310 C CA . PRO A 1 169 ? 39.845 -2.552 9.941 1.00 49.16 169 PRO A CA 1
ATOM 1311 C C . PRO A 1 169 ? 40.942 -1.953 10.831 1.00 49.16 169 PRO A C 1
ATOM 1313 O O . PRO A 1 169 ? 41.069 -0.738 10.991 1.00 49.16 169 PRO A O 1
ATOM 1316 N N . PHE A 1 170 ? 41.713 -2.848 11.442 1.00 47.25 170 PHE A N 1
ATOM 1317 C CA . PHE A 1 170 ? 42.949 -2.571 12.165 1.00 47.25 170 PHE A CA 1
ATOM 1318 C C . PHE A 1 170 ? 43.928 -1.861 11.212 1.00 47.25 170 PHE A C 1
ATOM 1320 O O . PHE A 1 170 ? 44.464 -2.496 10.305 1.00 47.25 170 PHE A O 1
ATOM 1327 N N . GLY A 1 171 ? 44.142 -0.549 11.378 1.00 50.41 171 GLY A N 1
ATOM 1328 C CA . GLY A 1 171 ? 45.111 0.170 10.542 1.00 50.41 171 GLY A CA 1
ATOM 1329 C C . GLY A 1 171 ? 45.381 1.647 10.845 1.00 50.41 171 GLY A C 1
ATOM 1330 O O . GLY A 1 171 ? 46.511 2.072 10.649 1.00 50.41 171 GLY A O 1
ATOM 1331 N N . GLU A 1 172 ? 44.421 2.438 11.350 1.00 53.88 172 GLU A N 1
ATOM 1332 C CA . GLU A 1 172 ? 44.599 3.907 11.481 1.00 53.88 172 GLU A CA 1
ATOM 1333 C C . GLU A 1 172 ? 43.951 4.479 12.767 1.00 53.88 172 GLU A C 1
ATOM 1335 O O . GLU A 1 172 ? 42.980 5.235 12.755 1.00 53.88 172 GLU A O 1
ATOM 1340 N N . GLY A 1 173 ? 44.472 4.070 13.928 1.00 55.09 173 GLY A N 1
ATOM 1341 C CA . GLY A 1 173 ? 43.792 4.153 15.232 1.00 55.09 173 GLY A CA 1
ATOM 1342 C C . GLY A 1 173 ? 43.688 5.510 15.952 1.00 55.09 173 GLY A C 1
ATOM 1343 O O . GLY A 1 173 ? 43.172 5.527 17.064 1.00 55.09 173 GLY A O 1
ATOM 1344 N N . LEU A 1 174 ? 44.132 6.640 15.389 1.00 56.22 174 LEU A N 1
ATOM 1345 C CA . LEU A 1 174 ? 44.021 7.949 16.074 1.00 56.22 174 LEU A CA 1
ATOM 1346 C C . LEU A 1 174 ? 43.116 8.957 15.355 1.00 56.22 174 LEU A C 1
ATOM 1348 O O . LEU A 1 174 ? 42.384 9.694 16.015 1.00 56.22 174 LEU A O 1
ATOM 1352 N N . ALA A 1 175 ? 43.083 8.956 14.020 1.00 57.09 175 ALA A N 1
ATOM 1353 C CA . ALA A 1 175 ? 42.216 9.856 13.257 1.00 57.09 175 ALA A CA 1
ATOM 1354 C C . ALA A 1 175 ? 40.737 9.428 13.321 1.00 57.09 175 ALA A C 1
ATOM 1356 O O . ALA A 1 175 ? 39.849 10.266 13.483 1.00 57.09 175 ALA A O 1
ATOM 1357 N N . ALA A 1 176 ? 40.468 8.118 13.281 1.00 57.50 176 ALA A N 1
ATOM 1358 C CA . ALA A 1 176 ? 39.108 7.583 13.305 1.00 57.50 176 ALA A CA 1
ATOM 1359 C C . ALA A 1 176 ? 38.369 7.891 14.622 1.00 57.50 176 ALA A C 1
ATOM 1361 O O . ALA A 1 176 ? 37.196 8.256 14.597 1.00 57.50 176 ALA A O 1
ATOM 1362 N N . VAL A 1 177 ? 39.058 7.838 15.768 1.00 61.19 177 VAL A N 1
ATOM 1363 C CA . VAL A 1 177 ? 38.450 8.090 17.089 1.00 61.19 177 VAL A CA 1
ATOM 1364 C C . VAL A 1 177 ? 37.987 9.546 17.225 1.00 61.19 177 VAL A C 1
ATOM 1366 O O . VAL A 1 177 ? 36.888 9.817 17.718 1.00 61.19 177 VAL A O 1
ATOM 1369 N N . VAL A 1 178 ? 38.778 10.496 16.718 1.00 66.88 178 VAL A N 1
ATOM 1370 C CA . VAL A 1 178 ? 38.434 11.927 16.744 1.00 66.88 178 VAL A CA 1
ATOM 1371 C C . VAL A 1 178 ? 37.249 12.224 15.822 1.00 66.88 178 VAL A C 1
ATOM 1373 O O . VAL A 1 178 ? 36.324 12.930 16.219 1.00 66.88 178 VAL A O 1
ATOM 1376 N N . VAL A 1 179 ? 37.214 11.629 14.627 1.00 68.88 179 VAL A N 1
ATOM 1377 C CA . VAL A 1 179 ? 36.106 11.822 13.678 1.00 68.88 179 VAL A CA 1
ATOM 1378 C C . VAL A 1 179 ? 34.804 11.212 14.207 1.00 68.88 179 VAL A C 1
ATOM 1380 O O . VAL A 1 179 ? 33.755 11.854 14.142 1.00 68.88 179 VAL A O 1
ATOM 1383 N N . THR A 1 180 ? 34.855 10.019 14.811 1.00 72.19 180 THR A N 1
ATOM 1384 C CA . THR A 1 180 ? 33.655 9.388 15.390 1.00 72.19 180 THR A CA 1
ATOM 1385 C C . THR A 1 180 ? 33.102 10.147 16.596 1.00 72.19 180 THR A C 1
ATOM 1387 O O . THR A 1 180 ? 31.883 10.245 16.746 1.00 72.19 180 THR A O 1
ATOM 1390 N N . SER A 1 181 ? 33.963 10.745 17.429 1.00 72.31 181 SER A N 1
ATOM 1391 C CA . SER A 1 181 ? 33.501 11.524 18.582 1.00 72.31 181 SER A CA 1
ATOM 1392 C C . SER A 1 181 ? 32.840 12.836 18.148 1.00 72.31 181 SER A C 1
ATOM 1394 O O . SER A 1 181 ? 31.752 13.153 18.630 1.00 72.31 181 SER A O 1
ATOM 1396 N N . LEU A 1 182 ? 33.401 13.535 17.156 1.00 76.38 182 LEU A N 1
ATOM 1397 C CA . LEU A 1 182 ? 32.792 14.728 16.555 1.00 76.38 182 LEU A CA 1
ATOM 1398 C C . LEU A 1 182 ? 31.429 14.440 15.909 1.00 76.38 182 LEU A C 1
ATOM 1400 O O . LEU A 1 182 ? 30.485 15.204 16.114 1.00 76.38 182 LEU A O 1
ATOM 1404 N N . LEU A 1 183 ? 31.295 13.324 15.187 1.00 81.19 183 LEU A N 1
ATOM 1405 C CA . LEU A 1 183 ? 30.023 12.898 14.589 1.00 81.19 183 LEU A CA 1
ATOM 1406 C C . LEU A 1 183 ? 28.964 12.566 15.645 1.00 81.19 183 LEU A C 1
ATOM 1408 O O . LEU A 1 183 ? 27.818 12.996 15.515 1.00 81.19 183 LEU A O 1
ATOM 1412 N N . SER A 1 184 ? 29.344 11.865 16.718 1.00 81.31 184 SER A N 1
ATOM 1413 C CA . SER A 1 184 ? 28.421 11.573 17.821 1.00 81.31 184 SER A CA 1
ATOM 1414 C C . SER A 1 184 ? 27.946 12.846 18.531 1.00 81.31 184 SER A C 1
ATOM 1416 O O . SER A 1 184 ? 26.758 12.984 18.826 1.00 81.31 184 SER A O 1
ATOM 1418 N N . LEU A 1 185 ? 28.837 13.825 18.725 1.00 86.62 185 LEU A N 1
ATOM 1419 C CA . LEU A 1 185 ? 28.495 15.097 19.354 1.00 86.62 185 LEU A CA 1
ATOM 1420 C C . LEU A 1 185 ? 27.563 15.926 18.459 1.00 86.62 185 LEU A C 1
ATOM 1422 O O . LEU A 1 185 ? 26.572 16.474 18.940 1.00 86.62 185 LEU A O 1
ATOM 1426 N N . ALA A 1 186 ? 27.831 15.965 17.151 1.00 87.50 186 ALA A N 1
ATOM 1427 C CA . ALA A 1 186 ? 26.975 16.636 16.178 1.00 87.50 186 ALA A CA 1
ATOM 1428 C C . ALA A 1 186 ? 25.569 16.014 16.117 1.00 87.50 186 ALA A C 1
ATOM 1430 O O . ALA A 1 186 ? 24.580 16.746 16.066 1.00 87.50 186 ALA A O 1
ATOM 1431 N N . ALA A 1 187 ? 25.463 14.684 16.194 1.00 89.56 187 ALA A N 1
ATOM 1432 C CA . ALA A 1 187 ? 24.179 13.985 16.211 1.00 89.56 187 ALA A CA 1
ATOM 1433 C C . ALA A 1 187 ? 23.346 14.329 17.458 1.00 89.56 187 ALA A C 1
ATOM 1435 O O . ALA A 1 187 ? 22.155 14.624 17.345 1.00 89.56 187 ALA A O 1
ATOM 1436 N N . VAL A 1 188 ? 23.971 14.367 18.641 1.00 91.69 188 VAL A N 1
ATOM 1437 C CA . VAL A 1 188 ? 23.288 14.725 19.898 1.00 91.69 188 VAL A CA 1
ATOM 1438 C C . VAL A 1 188 ? 22.818 16.182 19.879 1.00 91.69 188 VAL A C 1
ATOM 1440 O O . VAL A 1 188 ? 21.678 16.472 20.251 1.00 91.69 188 VAL A O 1
ATOM 1443 N N . VAL A 1 189 ? 23.656 17.105 19.398 1.00 93.19 189 VAL A N 1
ATOM 1444 C CA . VAL A 1 189 ? 23.290 18.525 19.272 1.00 93.19 189 VAL A CA 1
ATOM 1445 C C . VAL A 1 189 ? 22.172 18.714 18.243 1.00 93.19 189 VAL A C 1
ATOM 1447 O O . VAL A 1 189 ? 21.211 19.440 18.508 1.00 93.19 189 VAL A O 1
ATOM 1450 N N . GLY A 1 190 ? 22.248 18.027 17.101 1.00 92.56 190 GLY A N 1
ATOM 1451 C CA . GLY A 1 190 ? 21.216 18.053 16.066 1.00 92.56 190 GLY A CA 1
ATOM 1452 C C . GLY A 1 190 ? 19.864 17.558 16.581 1.00 92.56 190 GLY A C 1
ATOM 1453 O O . GLY A 1 190 ? 18.851 18.233 16.392 1.00 92.56 190 GLY A O 1
ATOM 1454 N N . LEU A 1 191 ? 19.852 16.440 17.314 1.00 93.69 191 LEU A N 1
ATOM 1455 C CA . LEU A 1 191 ? 18.640 15.892 17.923 1.00 93.69 191 LEU A CA 1
ATOM 1456 C C . LEU A 1 191 ? 18.034 16.862 18.946 1.00 93.69 191 LEU A C 1
ATOM 1458 O O . LEU A 1 191 ? 16.823 17.088 18.947 1.00 93.69 191 LEU A O 1
ATOM 1462 N N . PHE A 1 192 ? 18.867 17.491 19.779 1.00 94.31 192 PHE A N 1
ATOM 1463 C CA . PHE A 1 192 ? 18.410 18.469 20.767 1.00 94.31 192 PHE A CA 1
ATOM 1464 C C . PHE A 1 192 ? 17.783 19.710 20.113 1.00 94.31 192 PHE A C 1
ATOM 1466 O O . PHE A 1 192 ? 16.722 20.180 20.539 1.00 94.31 192 PHE A O 1
ATOM 1473 N N . LEU A 1 193 ? 18.402 20.231 19.049 1.00 94.25 193 LEU A N 1
ATOM 1474 C CA . LEU A 1 193 ? 17.877 21.373 18.299 1.00 94.25 193 LEU A CA 1
ATOM 1475 C C . LEU A 1 193 ? 16.574 21.026 17.572 1.00 94.25 193 LEU A C 1
ATOM 1477 O O . LEU A 1 193 ? 15.622 21.807 17.643 1.00 94.25 193 LEU A O 1
ATOM 1481 N N . ALA A 1 194 ? 16.495 19.849 16.947 1.00 91.19 194 ALA A N 1
ATOM 1482 C CA . ALA A 1 194 ? 15.285 19.364 16.290 1.00 91.19 194 ALA A CA 1
ATOM 1483 C C . ALA A 1 194 ? 14.125 19.219 17.285 1.00 91.19 194 ALA A C 1
ATOM 1485 O O . ALA A 1 194 ? 13.021 19.699 17.021 1.00 91.19 194 ALA A O 1
ATOM 1486 N N . LEU A 1 195 ? 14.381 18.653 18.471 1.00 94.12 195 LEU A N 1
ATOM 1487 C CA . LEU A 1 195 ? 13.371 18.512 19.518 1.00 94.12 195 LEU A CA 1
ATOM 1488 C C . LEU A 1 195 ? 12.881 19.882 20.012 1.00 94.12 195 LEU A C 1
ATOM 1490 O O . LEU A 1 195 ? 11.677 20.118 20.128 1.00 94.12 195 LEU A O 1
ATOM 1494 N N . ARG A 1 196 ? 13.804 20.826 20.241 1.00 92.62 196 ARG A N 1
ATOM 1495 C CA . ARG A 1 196 ? 13.470 22.195 20.660 1.00 92.62 196 ARG A CA 1
ATOM 1496 C C . ARG A 1 196 ? 12.651 22.928 19.596 1.00 92.62 196 ARG A C 1
ATOM 1498 O O . ARG A 1 196 ? 11.701 23.637 19.939 1.00 92.62 196 ARG A O 1
ATOM 1505 N N . PHE A 1 197 ? 13.000 22.761 18.322 1.00 92.06 197 PHE A N 1
ATOM 1506 C CA . PHE A 1 197 ? 12.261 23.347 17.207 1.00 92.06 197 PHE A CA 1
ATOM 1507 C C . PHE A 1 197 ? 10.862 22.737 17.095 1.00 92.06 197 PHE A C 1
ATOM 1509 O O . PHE A 1 197 ? 9.880 23.468 16.980 1.00 92.06 197 PHE A O 1
ATOM 1516 N N . TRP A 1 198 ? 10.744 21.417 17.244 1.00 89.88 198 TRP A N 1
ATOM 1517 C CA . TRP A 1 198 ? 9.465 20.717 17.182 1.00 89.88 198 TRP A CA 1
ATOM 1518 C C . TRP A 1 198 ? 8.511 21.117 18.313 1.00 89.88 198 TRP A C 1
ATOM 1520 O O . TRP A 1 198 ? 7.334 21.382 18.059 1.00 89.88 198 TRP A O 1
ATOM 1530 N N . VAL A 1 199 ? 9.012 21.249 19.547 1.00 90.38 199 VAL A N 1
ATOM 1531 C CA . VAL A 1 199 ? 8.218 21.728 20.692 1.00 90.38 199 VAL A CA 1
ATOM 1532 C C . VAL A 1 199 ? 7.726 23.156 20.457 1.00 90.38 199 VAL A C 1
ATOM 1534 O O . VAL A 1 199 ? 6.550 23.444 20.683 1.00 90.38 199 VAL A O 1
ATOM 1537 N N . ARG A 1 200 ? 8.583 24.045 19.938 1.00 85.06 200 ARG A N 1
ATOM 1538 C CA . ARG A 1 200 ? 8.187 25.421 19.595 1.00 85.06 200 ARG A CA 1
ATOM 1539 C C . ARG A 1 200 ? 7.150 25.472 18.481 1.00 85.06 200 ARG A C 1
ATOM 1541 O O . ARG A 1 200 ? 6.191 26.230 18.579 1.00 85.06 200 ARG A O 1
ATOM 1548 N N . PHE A 1 201 ? 7.305 24.635 17.464 1.00 80.31 201 PHE A N 1
ATOM 1549 C CA . PHE A 1 201 ? 6.374 24.565 16.347 1.00 80.31 201 PHE A CA 1
ATOM 1550 C C . PHE A 1 201 ? 5.005 24.018 16.775 1.00 80.31 201 PHE A C 1
ATOM 1552 O O . PHE A 1 201 ? 3.968 24.551 16.380 1.00 80.31 201 PHE A O 1
ATOM 1559 N N . LYS A 1 202 ? 4.975 23.013 17.663 1.00 79.25 202 LYS A N 1
ATOM 1560 C CA . LYS A 1 202 ? 3.728 22.535 18.281 1.00 79.25 202 LYS A CA 1
ATOM 1561 C C . LYS A 1 202 ? 3.088 23.588 19.191 1.00 79.25 202 LYS A C 1
ATOM 1563 O O . LYS A 1 202 ? 1.869 23.713 19.171 1.00 79.25 202 LYS A O 1
ATOM 1568 N N . ALA A 1 203 ? 3.871 24.358 19.950 1.00 78.19 203 ALA A N 1
ATOM 1569 C CA . ALA A 1 203 ? 3.345 25.451 20.771 1.00 78.19 203 ALA A CA 1
ATOM 1570 C C . ALA A 1 203 ? 2.719 26.565 19.913 1.00 78.19 203 ALA A C 1
ATOM 1572 O O . ALA A 1 203 ? 1.631 27.034 20.234 1.00 78.19 203 ALA A O 1
ATOM 1573 N N . ALA A 1 204 ? 3.342 26.918 18.783 1.00 71.19 204 ALA A N 1
ATOM 1574 C CA . ALA A 1 204 ? 2.791 27.885 17.832 1.00 71.19 204 ALA A CA 1
ATOM 1575 C C . ALA A 1 204 ? 1.486 27.394 17.180 1.00 71.19 204 ALA A C 1
ATOM 1577 O O . ALA A 1 204 ? 0.553 28.171 17.010 1.00 71.19 204 ALA A O 1
ATOM 1578 N N . ARG A 1 205 ? 1.377 26.091 16.880 1.00 66.75 205 ARG A N 1
ATOM 1579 C CA . ARG A 1 205 ? 0.152 25.486 16.323 1.00 66.75 205 ARG A CA 1
ATOM 1580 C C . ARG A 1 205 ? -1.016 25.395 17.312 1.00 66.75 205 ARG A C 1
ATOM 1582 O O . ARG A 1 205 ? -2.145 25.237 16.869 1.00 66.75 205 ARG A O 1
ATOM 1589 N N . LYS A 1 206 ? -0.772 25.500 18.626 1.00 56.97 206 LYS A N 1
ATOM 1590 C CA . LYS A 1 206 ? -1.837 25.528 19.649 1.00 56.97 206 LYS A CA 1
ATOM 1591 C C . LYS A 1 206 ? -2.474 26.907 19.832 1.00 56.97 206 LYS A C 1
ATOM 1593 O O . LYS A 1 206 ? -3.467 27.017 20.544 1.00 56.97 206 LYS A O 1
ATOM 1598 N N . ILE A 1 207 ? -1.938 27.946 19.194 1.00 56.28 207 ILE A N 1
ATOM 1599 C CA . ILE A 1 207 ? -2.566 29.264 19.179 1.00 56.28 207 ILE A CA 1
ATOM 1600 C C . ILE A 1 207 ? -3.593 29.254 18.045 1.00 56.28 207 ILE A C 1
ATOM 1602 O O . ILE A 1 207 ? -3.316 29.694 16.935 1.00 56.28 207 ILE A O 1
ATOM 1606 N N . HIS A 1 208 ? -4.780 28.713 18.314 1.00 53.59 208 HIS A N 1
ATOM 1607 C CA . HIS A 1 208 ? -5.961 29.081 17.542 1.00 53.59 208 HIS A CA 1
ATOM 1608 C C . HIS A 1 208 ? -6.342 30.492 18.001 1.00 53.59 208 HIS A C 1
ATOM 1610 O O . HIS A 1 208 ? -6.756 30.635 19.153 1.00 53.59 208 HIS A O 1
ATOM 1616 N N . PRO A 1 209 ? -6.176 31.552 17.187 1.00 62.12 209 PRO A N 1
ATOM 1617 C CA . PRO A 1 209 ? -6.726 32.849 17.542 1.00 62.12 209 PRO A CA 1
ATOM 1618 C C . PRO A 1 209 ? -8.251 32.712 17.522 1.00 62.12 209 PRO A C 1
ATOM 1620 O O . PRO A 1 209 ? -8.879 32.760 16.465 1.00 62.12 209 PRO A O 1
ATOM 1623 N N . ILE A 1 210 ? -8.841 32.470 18.693 1.00 60.00 210 ILE A N 1
ATOM 1624 C CA . ILE A 1 210 ? -10.283 32.556 18.890 1.00 60.00 210 ILE A CA 1
ATOM 1625 C C . ILE A 1 210 ? -10.609 34.039 18.753 1.00 60.00 210 ILE A C 1
ATOM 1627 O O . ILE A 1 210 ? -10.377 34.833 19.664 1.00 60.00 210 ILE A O 1
ATOM 1631 N N . TRP A 1 211 ? -11.067 34.421 17.566 1.00 58.03 211 TRP A N 1
ATOM 1632 C CA . TRP A 1 211 ? -11.564 35.760 17.306 1.00 58.03 211 TRP A CA 1
ATOM 1633 C C . TRP A 1 211 ? -12.897 35.918 18.027 1.00 58.03 211 TRP A C 1
ATOM 1635 O O . TRP A 1 211 ? -13.939 35.492 17.535 1.00 58.03 211 TRP A O 1
ATOM 1645 N N . VAL A 1 212 ? -12.847 36.507 19.219 1.00 67.56 212 VAL A N 1
ATOM 1646 C CA . VAL A 1 212 ? -14.043 36.969 19.917 1.00 67.56 212 VAL A CA 1
ATOM 1647 C C . VAL A 1 212 ? -14.412 38.310 19.304 1.00 67.56 212 VAL A C 1
ATOM 1649 O O . VAL A 1 212 ? -13.661 39.282 19.412 1.00 67.56 212 VAL A O 1
ATOM 1652 N N . LEU A 1 213 ? -15.542 38.345 18.604 1.00 65.69 213 LEU A N 1
ATOM 1653 C CA . LEU A 1 213 ? -16.099 39.594 18.110 1.00 65.69 213 LEU A CA 1
ATOM 1654 C C . LEU A 1 213 ? -16.536 40.409 19.339 1.00 65.69 213 LEU A C 1
ATOM 1656 O O . LEU A 1 213 ? -17.270 39.868 20.165 1.00 65.69 213 LEU A O 1
ATOM 1660 N N . PRO A 1 214 ? -16.080 41.659 19.520 1.00 66.69 214 PRO A N 1
ATOM 1661 C CA . PRO A 1 214 ? -16.535 42.469 20.640 1.00 66.69 214 PRO A CA 1
ATOM 1662 C C . PRO A 1 214 ? -18.041 42.701 20.497 1.00 66.69 214 PRO A C 1
ATOM 1664 O O . PRO A 1 214 ? -18.490 43.371 19.566 1.00 66.69 214 PRO A O 1
ATOM 1667 N N . GLU A 1 215 ? -18.821 42.122 21.406 1.00 66.75 215 GLU A N 1
ATOM 1668 C CA . GLU A 1 215 ? -20.249 42.394 21.519 1.00 66.75 215 GLU A CA 1
ATOM 1669 C C . GLU A 1 215 ? -20.408 43.818 22.060 1.00 66.75 215 GLU A C 1
ATOM 1671 O O . GLU A 1 215 ? -20.229 44.086 23.246 1.00 66.75 215 GLU A O 1
ATOM 1676 N N . GLY A 1 216 ? -20.654 44.772 21.163 1.00 71.75 216 GLY A N 1
ATOM 1677 C CA . GLY A 1 216 ? -21.024 46.126 21.556 1.00 71.75 216 GLY A CA 1
ATOM 1678 C C . GLY A 1 216 ? -22.489 46.155 21.978 1.00 71.75 216 GLY A C 1
ATOM 1679 O O . GLY A 1 216 ? -23.354 45.761 21.198 1.00 71.75 216 GLY A O 1
ATOM 1680 N N . GLU A 1 217 ? -22.783 46.650 23.181 1.00 66.19 217 GLU A N 1
ATOM 1681 C CA . GLU A 1 217 ? -24.159 46.930 23.599 1.00 66.19 217 GLU A CA 1
ATOM 1682 C C . GLU A 1 217 ? -24.771 47.996 22.676 1.00 66.19 217 GLU A C 1
ATOM 1684 O O . GLU A 1 217 ? -24.355 49.158 22.657 1.00 66.19 217 GLU A O 1
ATOM 1689 N N . ILE A 1 218 ? -25.759 47.604 21.871 1.00 67.19 218 ILE A N 1
ATOM 1690 C CA . ILE A 1 218 ? -26.465 48.521 20.972 1.00 67.19 218 ILE A CA 1
ATOM 1691 C C . ILE A 1 218 ? -27.578 49.200 21.771 1.00 67.19 218 ILE A C 1
ATOM 1693 O O . ILE A 1 218 ? -28.489 48.534 22.263 1.00 67.19 218 ILE A O 1
ATOM 1697 N N . GLN A 1 219 ? -27.545 50.532 21.876 1.00 68.44 219 GLN A N 1
ATOM 1698 C CA . GLN A 1 219 ? -28.645 51.275 22.493 1.00 68.44 219 GLN A CA 1
ATOM 1699 C C . GLN A 1 219 ? -29.939 51.093 21.678 1.00 68.44 219 GLN A C 1
ATOM 1701 O O . GLN A 1 219 ? -29.935 51.359 20.470 1.00 68.44 219 GLN A O 1
ATOM 1706 N N . PRO A 1 220 ? -31.059 50.701 22.309 1.00 69.62 220 PRO A N 1
ATOM 1707 C CA . PRO A 1 220 ? -32.325 50.536 21.614 1.00 69.62 220 PRO A CA 1
ATOM 1708 C C . PRO A 1 220 ? -32.807 51.889 21.086 1.00 69.62 220 PRO A C 1
ATOM 1710 O O . PRO A 1 220 ? -32.886 52.877 21.818 1.00 69.62 220 PRO A O 1
ATOM 1713 N N . ARG A 1 221 ? -33.154 51.945 19.800 1.00 66.81 221 ARG A N 1
ATOM 1714 C CA . ARG A 1 221 ? -33.829 53.097 19.194 1.00 66.81 221 ARG A CA 1
ATOM 1715 C C . ARG A 1 221 ? -35.133 52.623 18.561 1.00 66.81 221 ARG A C 1
ATOM 1717 O O . ARG A 1 221 ? -35.168 51.551 17.970 1.00 66.81 221 ARG A O 1
ATOM 1724 N N . LEU A 1 222 ? -36.183 53.440 18.698 1.00 66.31 222 LEU A N 1
ATOM 1725 C CA . LEU A 1 222 ? -37.557 53.198 18.213 1.00 66.31 222 LEU A CA 1
ATOM 1726 C C . LEU A 1 222 ? -38.374 52.149 18.996 1.00 66.31 222 LEU A C 1
ATOM 1728 O O . LEU A 1 222 ? -39.252 51.505 18.435 1.00 66.31 222 LEU A O 1
ATOM 1732 N N . GLY A 1 223 ? -38.126 51.994 20.301 1.00 72.25 223 GLY A N 1
ATOM 1733 C CA . GLY A 1 223 ? -39.016 51.237 21.199 1.00 72.25 223 GLY A CA 1
ATOM 1734 C C . GLY A 1 223 ? -39.013 49.711 21.025 1.00 72.25 223 GLY A C 1
ATOM 1735 O O . GLY A 1 223 ? -39.747 49.026 21.730 1.00 72.25 223 GLY A O 1
ATOM 1736 N N . GLY A 1 224 ? -38.189 49.167 20.127 1.00 70.50 224 GLY A N 1
ATOM 1737 C CA . GLY A 1 224 ? -37.938 47.731 20.014 1.00 70.50 224 GLY A CA 1
ATOM 1738 C C . GLY A 1 224 ? -36.770 47.289 20.899 1.00 70.50 224 GLY A C 1
ATOM 1739 O O . GLY A 1 224 ? -35.760 47.985 20.982 1.00 70.50 224 GLY A O 1
ATOM 1740 N N . ALA A 1 225 ? -36.892 46.119 21.535 1.00 66.75 225 ALA A N 1
ATOM 1741 C CA . ALA A 1 225 ? -35.836 45.542 22.377 1.00 66.75 225 ALA A CA 1
ATOM 1742 C C . ALA A 1 225 ? -34.581 45.123 21.582 1.00 66.75 225 ALA A C 1
ATOM 1744 O O . ALA A 1 225 ? -33.491 45.084 22.140 1.00 66.75 225 ALA A O 1
ATOM 1745 N N . PHE A 1 226 ? -34.722 44.857 20.278 1.00 61.09 226 PHE A N 1
ATOM 1746 C CA . PHE A 1 226 ? -33.626 44.490 19.382 1.00 61.09 226 PHE A CA 1
ATOM 1747 C C . PHE A 1 226 ? -33.827 45.189 18.032 1.00 61.09 226 PHE A C 1
ATOM 1749 O O . PHE A 1 226 ? -34.867 45.021 17.396 1.00 61.09 226 PHE A O 1
ATOM 1756 N N . SER A 1 227 ? -32.852 45.988 17.595 1.00 63.41 227 SER A N 1
ATOM 1757 C CA . SER A 1 227 ? -32.795 46.492 16.215 1.00 63.41 227 SER A CA 1
ATOM 1758 C C . SER A 1 227 ? -31.870 45.588 15.396 1.00 63.41 227 SER A C 1
ATOM 1760 O O . SER A 1 227 ? -30.949 44.990 15.950 1.00 63.41 227 SER A O 1
ATOM 1762 N N . GLY A 1 228 ? -32.159 45.407 14.104 1.00 62.94 228 GLY A N 1
ATOM 1763 C CA . GLY A 1 228 ? -31.442 44.464 13.241 1.00 62.94 228 GLY A CA 1
ATOM 1764 C C . GLY A 1 228 ? -29.928 44.708 13.221 1.00 62.94 228 GLY A C 1
ATOM 1765 O O . GLY A 1 228 ? -29.486 45.702 12.663 1.00 62.94 228 GLY A O 1
ATOM 1766 N N . GLY A 1 229 ? -29.195 43.787 13.856 1.00 60.12 229 GLY A N 1
ATOM 1767 C CA . GLY A 1 229 ? -27.760 43.469 13.786 1.00 60.12 229 GLY A CA 1
ATOM 1768 C C . GLY A 1 229 ? -26.757 44.546 13.356 1.00 60.12 229 GLY A C 1
ATOM 1769 O O . GLY A 1 229 ? -26.729 44.967 12.203 1.00 60.12 229 GLY A O 1
ATOM 1770 N N . ALA A 1 230 ? -25.812 44.871 14.244 1.00 63.06 230 ALA A N 1
ATOM 1771 C CA . ALA A 1 230 ? -24.567 45.532 13.859 1.00 63.06 230 ALA A CA 1
ATOM 1772 C C . ALA A 1 230 ? -23.768 44.651 12.876 1.00 63.06 230 ALA A C 1
ATOM 1774 O O . ALA A 1 230 ? -23.500 43.483 13.153 1.00 63.06 230 ALA A O 1
ATOM 1775 N N . GLY A 1 231 ? -23.380 45.209 11.726 1.00 62.47 231 GLY A N 1
ATOM 1776 C CA . GLY A 1 231 ? -22.482 44.551 10.777 1.00 62.47 231 GLY A CA 1
ATOM 1777 C C . GLY A 1 231 ? -21.019 44.810 11.133 1.00 62.47 231 GLY A C 1
ATOM 1778 O O . GLY A 1 231 ? -20.638 45.952 11.381 1.00 62.47 231 GLY A O 1
ATOM 1779 N N . ALA A 1 232 ? -20.188 43.768 11.128 1.00 68.38 232 ALA A N 1
ATOM 1780 C CA . ALA A 1 232 ? -18.736 43.896 11.237 1.00 68.38 232 ALA A CA 1
ATOM 1781 C C . ALA A 1 232 ? -18.088 43.758 9.851 1.00 68.38 232 ALA A C 1
ATOM 1783 O O . ALA A 1 232 ? -18.478 42.900 9.060 1.00 68.38 232 ALA A O 1
ATOM 1784 N N . VAL A 1 233 ? -17.079 44.584 9.563 1.00 68.31 233 VAL A N 1
ATOM 1785 C CA . VAL A 1 233 ? -16.272 44.487 8.337 1.00 68.31 233 VAL A CA 1
ATOM 1786 C C . VAL A 1 233 ? -14.900 43.932 8.704 1.00 68.31 233 VAL A C 1
ATOM 1788 O O . VAL A 1 233 ? -14.194 44.511 9.527 1.00 68.31 233 VAL A O 1
ATOM 1791 N N . ILE A 1 234 ? -14.519 42.812 8.089 1.00 68.50 234 ILE A N 1
ATOM 1792 C CA . ILE A 1 234 ? -13.199 42.196 8.264 1.00 68.50 234 ILE A CA 1
ATOM 1793 C C . ILE A 1 234 ? -12.314 42.617 7.092 1.00 68.50 234 ILE A C 1
ATOM 1795 O O . ILE A 1 234 ? -12.669 42.399 5.934 1.00 68.50 234 ILE A O 1
ATOM 1799 N N . GLN A 1 235 ? -11.146 43.189 7.385 1.00 68.44 235 GLN A N 1
ATOM 1800 C CA . GLN A 1 235 ? -10.137 43.506 6.378 1.00 68.44 235 GLN A CA 1
ATOM 1801 C C . GLN A 1 235 ? -8.913 42.607 6.569 1.00 68.44 235 GLN A C 1
ATOM 1803 O O . GLN A 1 235 ? -8.244 42.657 7.600 1.00 68.44 235 GLN A O 1
ATOM 1808 N N . TYR A 1 236 ? -8.601 41.792 5.561 1.00 62.28 236 TYR A N 1
ATOM 1809 C CA . TYR A 1 236 ? -7.402 40.958 5.557 1.00 62.28 236 TYR A CA 1
ATOM 1810 C C . TYR A 1 236 ? -6.222 41.752 4.997 1.00 62.28 236 TYR A C 1
ATOM 1812 O O . TYR A 1 236 ? -6.282 42.263 3.878 1.00 62.28 236 TYR A O 1
ATOM 1820 N N . ARG A 1 237 ? -5.135 41.851 5.768 1.00 70.44 237 ARG A N 1
ATOM 1821 C CA . ARG A 1 237 ? -3.872 42.437 5.303 1.00 70.44 237 ARG A CA 1
ATOM 1822 C C . ARG A 1 237 ? -2.928 41.302 4.885 1.00 70.44 237 ARG A C 1
ATOM 1824 O O . ARG A 1 237 ? -2.728 40.392 5.690 1.00 70.44 237 ARG A O 1
ATOM 1831 N N . PRO A 1 238 ? -2.350 41.317 3.671 1.00 60.75 238 PRO A N 1
ATOM 1832 C CA . PRO A 1 238 ? -1.373 40.309 3.278 1.00 60.75 238 PRO A CA 1
ATOM 1833 C C . PRO A 1 238 ? -0.126 40.424 4.166 1.00 60.75 238 PRO A C 1
ATOM 1835 O O . PRO A 1 238 ? 0.438 41.508 4.317 1.00 60.75 238 PRO A O 1
ATOM 1838 N N . GLN A 1 239 ? 0.277 39.310 4.782 1.00 62.41 239 GLN A N 1
ATOM 1839 C CA . GLN A 1 239 ? 1.525 39.217 5.537 1.00 62.41 239 GLN A CA 1
ATOM 1840 C C . GLN A 1 239 ? 2.691 39.170 4.546 1.00 62.41 239 GLN A C 1
ATOM 1842 O O . GLN A 1 239 ? 2.850 38.190 3.821 1.00 62.41 239 GLN A O 1
ATOM 1847 N N . THR A 1 240 ? 3.510 40.218 4.497 1.00 65.75 240 THR A N 1
ATOM 1848 C CA . THR A 1 240 ? 4.826 40.146 3.856 1.00 65.75 240 THR A CA 1
ATOM 1849 C C . THR A 1 240 ? 5.775 39.338 4.748 1.00 65.75 240 THR A C 1
ATOM 1851 O O . THR A 1 240 ? 5.836 39.601 5.953 1.00 65.75 240 THR A O 1
ATOM 1854 N N . PRO A 1 241 ? 6.509 38.349 4.204 1.00 58.75 241 PRO A N 1
ATOM 1855 C CA . PRO A 1 241 ? 7.496 37.607 4.979 1.00 58.75 241 PRO A CA 1
ATOM 1856 C C . PRO A 1 241 ? 8.650 38.532 5.407 1.00 58.75 241 PRO A C 1
ATOM 1858 O O . PRO A 1 241 ? 8.991 39.462 4.669 1.00 58.75 241 PRO A O 1
ATOM 1861 N N . PRO A 1 242 ? 9.257 38.304 6.586 1.00 53.38 242 PRO A N 1
ATOM 1862 C CA . PRO A 1 242 ? 10.402 39.086 7.031 1.00 53.38 242 PRO A CA 1
ATOM 1863 C C . PRO A 1 242 ? 11.589 38.844 6.093 1.00 53.38 242 PRO A C 1
ATOM 1865 O O . PRO A 1 242 ? 11.980 37.702 5.855 1.00 53.38 242 PRO A O 1
ATOM 1868 N N . VAL A 1 243 ? 12.145 39.931 5.559 1.00 56.34 243 VAL A N 1
ATOM 1869 C CA . VAL A 1 243 ? 13.404 39.922 4.809 1.00 56.34 243 VAL A CA 1
ATOM 1870 C C . VAL A 1 243 ? 14.538 39.708 5.814 1.00 56.34 243 VAL A C 1
ATOM 1872 O O . VAL A 1 243 ? 14.687 40.501 6.744 1.00 56.34 243 VAL A O 1
ATOM 1875 N N . THR A 1 244 ? 15.296 38.627 5.642 1.00 50.09 244 THR A N 1
ATOM 1876 C CA . THR A 1 244 ? 16.642 38.446 6.211 1.00 50.09 244 THR A CA 1
ATOM 1877 C C . THR A 1 244 ? 17.680 38.816 5.177 1.00 50.09 244 THR A C 1
ATOM 1879 O O . THR A 1 244 ? 17.487 38.373 4.021 1.00 50.09 244 THR A O 1
#

Foldseek 3Di:
DQPQEAEPPPPDDDPLVVVLSVLLVVLVVQAQERHHEHEDEQPDDPDPLVVCLVVLVVVPQLGWYWYWYAHFQQLVPIKIFTHPLLPVQDPLVLVLVLSVVLSVQLVVDRHRSSSVSSSSVSNSVSNRVSRVSHDDDDPCSVPPPPDSGTDISDNCPDDDDPDDDDPDPPDDPPPVVVVVVVVVVVVVVVVVVVVVVVVVVVVVVPPPPPPDDPPDDDDDDPPDPDDPDDDDDDDDDDDDDDDD